Protein AF-A0A835VQP0-F1 (afdb_monomer_lite)

InterPro domains:
  IPR033757 Pre-mRNA-splicing regulator WTAP [PF17098] (70-221)
  IPR033757 Pre-mRNA-splicing regulator WTAP [PTHR15217] (5-234)

Foldseek 3Di:
DPVVVVVVVVVVVVVVVVVVVVVQVVQVVLCVVLVQDDDPDRGDPVVSVVSVVVVVVVVVVVVVVVVVVVVVVVVVVVVVVVVVVVVVVVVVVVVVVVVVVPDDPVVVVVVPPDPVNVVVVVVVVVVVVVVVVVVVVVVVVVVVVPLDCPDPVNVVVVVVVVVVVVVVVVVVVVVVVVVVVVVVVVVVVVVVVVVVVVVVVVVVVVVVVVVVVVVVVVVVVVVVVLVVVQVVCVVVVHDRDDDDDPDDPDDDDDDDDDDDDDDDDDDDDDDDDDDDDDDDDDDDDDDDDDDDDDDDDDDDDDDDDDDDDDDDDDDDDDDDD

Structure (mmCIF, N/CA/C/O backbone):
data_AF-A0A835VQP0-F1
#
_entry.id   AF-A0A835VQP0-F1
#
loop_
_atom_site.group_PDB
_atom_site.id
_atom_site.type_symbol
_atom_site.label_atom_id
_atom_site.label_alt_id
_atom_site.label_comp_id
_atom_site.label_asym_id
_atom_site.label_entity_id
_atom_site.label_seq_id
_atom_site.pdbx_PDB_ins_code
_atom_site.Cartn_x
_atom_site.Cartn_y
_atom_site.Cartn_z
_atom_site.occupancy
_atom_site.B_iso_or_equiv
_atom_site.auth_seq_id
_atom_site.auth_comp_id
_atom_site.auth_asym_id
_atom_site.auth_atom_id
_atom_site.pdbx_PDB_model_num
ATOM 1 N N . MET A 1 1 ? -60.487 65.634 112.407 1.00 54.16 1 MET A N 1
ATOM 2 C CA . MET A 1 1 ? -59.609 65.186 111.303 1.00 54.16 1 MET A CA 1
ATOM 3 C C . MET A 1 1 ? -59.496 63.651 111.256 1.00 54.16 1 MET A C 1
ATOM 5 O O . MET A 1 1 ? -58.396 63.128 111.268 1.00 54.16 1 MET A O 1
ATOM 9 N N . GLY A 1 2 ? -60.619 62.915 111.203 1.00 56.56 2 GLY A N 1
ATOM 10 C CA . GLY A 1 2 ? -60.624 61.435 111.243 1.00 56.56 2 GLY A CA 1
ATOM 11 C C . GLY A 1 2 ? -61.237 60.734 110.018 1.00 56.56 2 GLY A C 1
ATOM 12 O O . GLY A 1 2 ? -61.119 59.523 109.891 1.00 56.56 2 GLY A O 1
ATOM 13 N N . SER A 1 3 ? -61.868 61.474 109.097 1.00 58.09 3 SER A N 1
ATOM 14 C CA . SER A 1 3 ? -62.646 60.913 107.978 1.00 58.09 3 SER A CA 1
ATOM 15 C C . SER A 1 3 ? -61.820 60.592 106.722 1.00 58.09 3 SER A C 1
ATOM 17 O O . SER A 1 3 ? -62.092 59.596 106.058 1.00 58.09 3 SER A O 1
ATOM 19 N N . GLY A 1 4 ? -60.782 61.380 106.412 1.00 62.31 4 GLY A N 1
ATOM 20 C CA . GLY A 1 4 ? -59.910 61.145 105.247 1.00 62.31 4 GLY A CA 1
ATOM 21 C C . GLY A 1 4 ? -59.015 59.909 105.392 1.00 62.31 4 GLY A C 1
ATOM 22 O O . GLY A 1 4 ? -58.895 59.121 104.457 1.00 62.31 4 GLY A O 1
ATOM 23 N N . GLN A 1 5 ? -58.468 59.676 106.593 1.00 62.69 5 GLN A N 1
ATOM 24 C CA . GLN A 1 5 ? -57.747 58.435 106.900 1.00 62.69 5 GLN A CA 1
ATOM 25 C C . GLN A 1 5 ? -58.679 57.216 106.852 1.00 62.69 5 GLN A C 1
ATOM 27 O O . GLN A 1 5 ? -58.281 56.186 106.323 1.00 62.69 5 GLN A O 1
ATOM 32 N N . GLN A 1 6 ? -59.938 57.332 107.298 1.00 61.47 6 GLN A N 1
ATOM 33 C CA . GLN A 1 6 ? -60.916 56.241 107.189 1.00 61.47 6 GLN A CA 1
ATOM 34 C C . GLN A 1 6 ? -61.301 55.910 105.739 1.00 61.47 6 GLN A C 1
ATOM 36 O O . GLN A 1 6 ? -61.358 54.731 105.399 1.00 61.47 6 GLN A O 1
ATOM 41 N N . GLN A 1 7 ? -61.521 56.900 104.865 1.00 68.75 7 GLN A N 1
ATOM 42 C CA . GLN A 1 7 ? -61.834 56.641 103.449 1.00 68.75 7 GLN A CA 1
ATOM 43 C C . GLN A 1 7 ? -60.647 56.055 102.677 1.00 68.75 7 GLN A C 1
ATOM 45 O O . GLN A 1 7 ? -60.827 55.117 101.901 1.00 68.75 7 GLN A O 1
ATOM 50 N N . GLN A 1 8 ? -59.429 56.550 102.911 1.00 74.38 8 GLN A N 1
ATOM 51 C CA . GLN A 1 8 ? -58.234 56.007 102.265 1.00 74.38 8 GLN A CA 1
ATOM 52 C C . GLN A 1 8 ? -57.930 54.583 102.758 1.00 74.38 8 GLN A C 1
ATOM 54 O O . GLN A 1 8 ? -57.605 53.709 101.956 1.00 74.38 8 GLN A O 1
ATOM 59 N N . GLN A 1 9 ? -58.138 54.313 104.051 1.00 71.44 9 GLN A N 1
ATOM 60 C CA . GLN A 1 9 ? -58.036 52.967 104.618 1.00 71.44 9 GLN A CA 1
ATOM 61 C C . GLN A 1 9 ? -59.098 52.019 104.039 1.00 71.44 9 GLN A C 1
ATOM 63 O O . GLN A 1 9 ? -58.778 50.869 103.759 1.00 71.44 9 GLN A O 1
ATOM 68 N N . GLN A 1 10 ? -60.329 52.490 103.797 1.00 72.88 10 GLN A N 1
ATOM 69 C CA . GLN A 1 10 ? -61.398 51.700 103.169 1.00 72.88 10 GLN A CA 1
ATOM 70 C C . GLN A 1 10 ? -61.144 51.390 101.685 1.00 72.88 10 GLN A C 1
ATOM 72 O O . GLN A 1 10 ? -61.487 50.307 101.214 1.00 72.88 10 GLN A O 1
ATOM 77 N N . GLN A 1 11 ? -60.535 52.310 100.935 1.00 78.69 11 GLN A N 1
ATOM 78 C CA . GLN A 1 11 ? -60.163 52.054 99.539 1.00 78.69 11 GLN A CA 1
ATOM 79 C C . GLN A 1 11 ? -59.001 51.060 99.435 1.00 78.69 11 GLN A C 1
ATOM 81 O O . GLN A 1 11 ? -59.067 50.129 98.633 1.00 78.69 11 GLN A O 1
ATOM 86 N N . LEU A 1 12 ? -57.974 51.198 100.283 1.00 80.38 12 LEU A N 1
ATOM 87 C CA . LEU A 1 12 ? -56.871 50.235 100.362 1.00 80.38 12 LEU A CA 1
ATOM 88 C C . LEU A 1 12 ? -57.360 48.843 100.777 1.00 80.38 12 LEU A C 1
ATOM 90 O O . LEU A 1 12 ? -56.926 47.850 100.190 1.00 80.38 12 LEU A O 1
ATOM 94 N N . THR A 1 13 ? -58.290 48.740 101.732 1.00 77.75 13 THR A N 1
ATOM 95 C CA . THR A 1 13 ? -58.868 47.440 102.106 1.00 77.75 13 THR A CA 1
ATOM 96 C C . THR A 1 13 ? -59.726 46.858 100.992 1.00 77.75 13 THR A C 1
ATOM 98 O O . THR A 1 13 ? -59.571 45.676 100.711 1.00 77.75 13 THR A O 1
ATOM 101 N N . GLN A 1 14 ? -60.541 47.647 100.281 1.00 80.06 14 GLN A N 1
ATOM 102 C CA . GLN A 1 14 ? -61.282 47.151 99.111 1.00 80.06 14 GLN A CA 1
ATOM 103 C C . GLN A 1 14 ? -60.359 46.677 97.984 1.00 80.06 14 GLN A C 1
ATOM 105 O O . GLN A 1 14 ? -60.593 45.613 97.417 1.00 80.06 14 GLN A O 1
ATOM 110 N N . GLN A 1 15 ? -59.291 47.412 97.674 1.00 82.00 15 GLN A N 1
ATOM 111 C CA . GLN A 1 15 ? -58.332 47.012 96.641 1.00 82.00 15 GLN A CA 1
ATOM 112 C C . GLN A 1 15 ? -57.562 45.745 97.041 1.00 82.00 15 GLN A C 1
ATOM 114 O O . GLN A 1 15 ? -57.328 44.862 96.210 1.00 82.00 15 GLN A O 1
ATOM 119 N N . THR A 1 16 ? -57.225 45.617 98.327 1.00 82.50 16 THR A N 1
ATOM 120 C CA . THR A 1 16 ? -56.624 44.402 98.894 1.00 82.50 16 THR A CA 1
ATOM 121 C C . THR A 1 16 ? -57.607 43.231 98.828 1.00 82.50 16 THR A C 1
ATOM 123 O O . THR A 1 16 ? -57.218 42.135 98.433 1.00 82.50 16 THR A O 1
ATOM 126 N N . GLN A 1 17 ? -58.890 43.469 99.120 1.00 82.75 17 GLN A N 1
ATOM 127 C CA . GLN A 1 17 ? -59.955 42.468 99.051 1.00 82.75 17 GLN A CA 1
ATOM 128 C C . GLN A 1 17 ? -60.151 41.962 97.618 1.00 82.75 17 GLN A C 1
ATOM 130 O O . GLN A 1 17 ? -60.100 40.759 97.388 1.00 82.75 17 GLN A O 1
ATOM 135 N N . GLN A 1 18 ? -60.274 42.873 96.647 1.00 83.94 18 GLN A N 1
ATOM 136 C CA . GLN A 1 18 ? -60.425 42.542 95.227 1.00 83.94 18 GLN A CA 1
ATOM 137 C C . GLN A 1 18 ? -59.211 41.787 94.681 1.00 83.94 18 GLN A C 1
ATOM 139 O O . GLN A 1 18 ? -59.354 40.843 93.904 1.00 83.94 18 GLN A O 1
ATOM 144 N N . SER A 1 19 ? -58.005 42.183 95.090 1.00 85.94 19 SER A N 1
ATOM 145 C CA . SER A 1 19 ? -56.780 41.471 94.723 1.00 85.94 19 SER A CA 1
ATOM 146 C C . SER A 1 19 ? -56.772 40.067 95.326 1.00 85.94 19 SER A C 1
ATOM 148 O O . SER A 1 19 ? -56.471 39.101 94.630 1.00 85.94 19 SER A O 1
ATOM 150 N N . ALA A 1 20 ? -57.172 39.933 96.591 1.00 83.31 20 ALA A N 1
ATOM 151 C CA . ALA A 1 20 ? -57.281 38.644 97.257 1.00 83.31 20 ALA A CA 1
ATOM 152 C C . ALA A 1 20 ? -58.345 37.741 96.606 1.00 83.31 20 ALA A C 1
ATOM 154 O O . ALA A 1 20 ? -58.096 36.552 96.441 1.00 83.31 20 ALA A O 1
ATOM 155 N N . ASP A 1 21 ? -59.485 38.287 96.171 1.00 84.75 21 ASP A N 1
ATOM 156 C CA . ASP A 1 21 ? -60.516 37.547 95.428 1.00 84.75 21 ASP A CA 1
ATOM 157 C C . ASP A 1 21 ? -60.002 37.038 94.078 1.00 84.75 21 ASP A C 1
ATOM 159 O O . ASP A 1 21 ? -60.247 35.889 93.713 1.00 84.75 21 ASP A O 1
ATOM 163 N N . ARG A 1 22 ? -59.223 37.851 93.356 1.00 90.06 22 ARG A N 1
ATOM 164 C CA . ARG A 1 22 ? -58.582 37.425 92.102 1.00 90.06 22 ARG A CA 1
ATOM 165 C C . ARG A 1 22 ? -57.600 36.277 92.322 1.00 90.06 22 ARG A C 1
ATOM 167 O O . ARG A 1 22 ? -57.641 35.303 91.577 1.00 90.06 22 ARG A O 1
ATOM 174 N N . TRP A 1 23 ? -56.754 36.365 93.350 1.00 87.50 23 TRP A N 1
ATOM 175 C CA . TRP A 1 23 ? -55.816 35.291 93.693 1.00 87.50 23 TRP A CA 1
ATOM 176 C C . TRP A 1 23 ? -56.530 34.021 94.162 1.00 87.50 23 TRP A C 1
ATOM 178 O O . TRP A 1 23 ? -56.126 32.931 93.767 1.00 87.50 23 TRP A O 1
ATOM 188 N N . ARG A 1 24 ? -57.614 34.148 94.940 1.00 82.50 24 ARG A N 1
ATOM 189 C CA . ARG A 1 24 ? -58.463 33.015 95.343 1.00 82.50 24 ARG A CA 1
ATOM 190 C C . ARG A 1 24 ? -59.069 32.302 94.136 1.00 82.50 24 ARG A C 1
ATOM 192 O O . ARG A 1 24 ? -59.004 31.079 94.067 1.00 82.50 24 ARG A O 1
ATOM 199 N N . ASN A 1 25 ? -59.610 33.054 93.178 1.00 85.00 25 ASN A N 1
ATOM 200 C CA . ASN A 1 25 ? -60.188 32.480 91.962 1.00 85.00 25 ASN A CA 1
ATOM 201 C C . ASN A 1 25 ? -59.118 31.800 91.097 1.00 85.00 25 ASN A C 1
ATOM 203 O O . ASN A 1 25 ? -59.281 30.639 90.749 1.00 85.00 25 ASN A O 1
ATOM 207 N N . ALA A 1 26 ? -57.976 32.454 90.858 1.00 86.06 26 ALA A N 1
ATOM 208 C CA . ALA A 1 26 ? -56.873 31.853 90.105 1.00 86.06 26 ALA A CA 1
ATOM 209 C C . ALA A 1 26 ? -56.318 30.583 90.779 1.00 86.06 26 ALA A C 1
ATOM 211 O O . ALA A 1 26 ? -56.004 29.605 90.105 1.00 86.06 26 ALA A O 1
ATOM 212 N N . TYR A 1 27 ? -56.222 30.573 92.113 1.00 85.00 27 TYR A N 1
ATOM 213 C CA . TYR A 1 27 ? -55.822 29.391 92.876 1.00 85.00 27 TYR A CA 1
ATOM 214 C C . TYR A 1 27 ? -56.824 28.242 92.706 1.00 85.00 27 TYR A C 1
ATOM 216 O O . TYR A 1 27 ? -56.422 27.103 92.465 1.00 85.00 27 TYR A O 1
ATOM 224 N N . ARG A 1 28 ? -58.126 28.546 92.773 1.00 81.31 28 ARG A N 1
ATOM 225 C CA . ARG A 1 28 ? -59.199 27.571 92.559 1.00 81.31 28 ARG A CA 1
ATOM 226 C C . ARG A 1 28 ? -59.197 27.021 91.134 1.00 81.31 28 ARG A C 1
ATOM 228 O O . ARG A 1 28 ? -59.360 25.816 90.971 1.00 81.31 28 ARG A O 1
ATOM 235 N N . ASP A 1 29 ? -58.950 27.859 90.132 1.00 84.50 29 ASP A N 1
ATOM 236 C CA . ASP A 1 29 ? -58.861 27.443 88.730 1.00 84.50 29 ASP A CA 1
ATOM 237 C C . ASP A 1 29 ? -57.670 26.505 88.504 1.00 84.50 29 ASP A C 1
ATOM 239 O O . ASP A 1 29 ? -57.827 25.427 87.932 1.00 84.50 29 ASP A O 1
ATOM 243 N N . VAL A 1 30 ? -56.486 26.861 89.020 1.00 84.31 30 VAL A N 1
ATOM 244 C CA . VAL A 1 30 ? -55.289 26.004 88.952 1.00 84.31 30 VAL A CA 1
ATOM 245 C C . VAL A 1 30 ? -55.548 24.669 89.641 1.00 84.31 30 VAL A C 1
ATOM 247 O O . VAL A 1 30 ? -55.254 23.616 89.080 1.00 84.31 30 VAL A O 1
ATOM 250 N N . ALA A 1 31 ? -56.144 24.686 90.831 1.00 81.81 31 ALA A N 1
ATOM 251 C CA . ALA A 1 31 ? -56.463 23.457 91.538 1.00 81.81 31 ALA A CA 1
ATOM 252 C C . ALA A 1 31 ? -57.553 22.624 90.843 1.00 81.81 31 ALA A C 1
ATOM 254 O O . ALA A 1 31 ? -57.513 21.395 90.906 1.00 81.81 31 ALA A O 1
ATOM 255 N N . GLY A 1 32 ? -58.488 23.274 90.145 1.00 82.50 32 GLY A N 1
ATOM 256 C CA . GLY A 1 32 ? -59.482 22.631 89.290 1.00 82.50 32 GLY A CA 1
ATOM 257 C C . GLY A 1 32 ? -58.846 21.916 88.097 1.00 82.50 32 GLY A C 1
ATOM 258 O O . GLY A 1 32 ? -59.141 20.748 87.866 1.00 82.50 32 GLY A O 1
ATOM 259 N N . VAL A 1 33 ? -57.909 22.566 87.398 1.00 84.19 33 VAL A N 1
ATOM 260 C CA . VAL A 1 33 ? -57.145 21.962 86.285 1.00 84.19 33 VAL A CA 1
ATOM 261 C C . VAL A 1 33 ? -56.300 20.774 86.757 1.00 84.19 33 VAL A C 1
ATOM 263 O O . VAL A 1 33 ? -56.154 19.789 86.039 1.00 84.19 33 VAL A O 1
ATOM 266 N N . LEU A 1 34 ? -55.779 20.839 87.983 1.00 81.75 34 LEU A N 1
ATOM 267 C CA . LEU A 1 34 ? -55.011 19.759 88.611 1.00 81.75 34 LEU A CA 1
ATOM 268 C C . LEU A 1 34 ? -55.890 18.631 89.173 1.00 81.75 34 LEU A C 1
ATOM 270 O O . LEU A 1 34 ? -55.355 17.636 89.659 1.00 81.75 34 LEU A O 1
ATOM 274 N N . GLY A 1 35 ? -57.219 18.783 89.138 1.00 82.19 35 GLY A N 1
ATOM 275 C CA . GLY A 1 35 ? -58.167 17.806 89.675 1.00 82.19 35 GLY A CA 1
ATOM 276 C C . GLY A 1 35 ? -58.134 17.674 91.202 1.00 82.19 35 GLY A C 1
ATOM 277 O O . GLY A 1 35 ? -58.569 16.658 91.735 1.00 82.19 35 GLY A O 1
ATOM 278 N N . LEU A 1 36 ? -57.612 18.676 91.917 1.00 79.88 36 LEU A N 1
ATOM 279 C CA . LEU A 1 36 ? -57.432 18.652 93.376 1.00 79.88 36 LEU A CA 1
ATOM 280 C C . LEU A 1 36 ? -58.635 19.217 94.150 1.00 79.88 36 LEU A C 1
ATOM 282 O O . LEU A 1 36 ? -58.657 19.182 95.379 1.00 79.88 36 LEU A O 1
ATOM 286 N N . ALA A 1 37 ? -59.642 19.738 93.449 1.00 69.88 37 ALA A N 1
ATOM 287 C CA . ALA A 1 37 ? -60.853 20.270 94.059 1.00 69.88 37 ALA A CA 1
ATOM 288 C C . ALA A 1 37 ? -61.833 19.137 94.420 1.00 69.88 37 ALA A C 1
ATOM 290 O O . ALA A 1 37 ? -62.462 18.545 93.544 1.00 69.88 37 ALA A O 1
ATOM 291 N N . VAL A 1 38 ? -62.000 18.858 95.719 1.00 61.62 38 VAL A N 1
ATOM 292 C CA . VAL A 1 38 ? -62.962 17.865 96.232 1.00 61.62 38 VAL A CA 1
ATOM 293 C C . VAL A 1 38 ? -64.062 18.571 97.025 1.00 61.62 38 VAL A C 1
ATOM 295 O O . VAL A 1 38 ? -63.808 19.177 98.065 1.00 61.62 38 VAL A O 1
ATOM 298 N N . GLY A 1 39 ? -65.305 18.485 96.539 1.00 59.81 39 GLY A N 1
ATOM 299 C CA . GLY A 1 39 ? -66.505 18.800 97.326 1.00 59.81 39 GLY A CA 1
ATOM 300 C C . GLY A 1 39 ? -66.612 20.234 97.865 1.00 59.81 39 GLY A C 1
ATOM 301 O O . GLY A 1 39 ? -67.092 20.421 98.979 1.00 59.81 39 GLY A O 1
ATOM 302 N N . GLY A 1 40 ? -66.162 21.245 97.114 1.00 62.94 40 GLY A N 1
ATOM 303 C CA . GLY A 1 40 ? -66.344 22.660 97.476 1.00 62.94 40 GLY A CA 1
ATOM 304 C C . GLY A 1 40 ? -65.440 23.188 98.600 1.00 62.94 40 GLY A C 1
ATOM 305 O O . GLY A 1 40 ? -65.639 24.319 99.038 1.00 62.94 40 GLY A O 1
ATOM 306 N N . ARG A 1 41 ? -64.448 22.412 99.063 1.00 66.19 41 ARG A N 1
ATOM 307 C CA . ARG A 1 41 ? -63.376 22.908 99.944 1.00 66.19 41 ARG A CA 1
ATOM 308 C C . ARG A 1 41 ? -62.222 23.476 99.126 1.00 66.19 41 ARG A C 1
ATOM 310 O O . ARG A 1 41 ? -61.837 22.888 98.115 1.00 66.19 41 ARG A O 1
ATOM 317 N N . ASP A 1 42 ? -61.658 24.589 99.595 1.00 67.75 42 ASP A N 1
ATOM 318 C CA . ASP A 1 42 ? -60.424 25.121 99.026 1.00 67.75 42 ASP A CA 1
ATOM 319 C C . ASP A 1 42 ? -59.288 24.102 99.285 1.00 67.75 42 ASP A C 1
ATOM 321 O O . ASP A 1 42 ? -59.132 23.634 100.419 1.00 67.75 42 ASP A O 1
ATOM 325 N N . PRO A 1 43 ? -58.549 23.688 98.242 1.00 71.50 43 PRO A N 1
ATOM 326 C CA . PRO A 1 43 ? -57.522 22.659 98.357 1.00 71.50 43 PRO A CA 1
ATOM 327 C C . PRO A 1 43 ? -56.334 23.137 99.195 1.00 71.50 43 PRO A C 1
ATOM 329 O O . PRO A 1 43 ? -56.129 24.333 99.396 1.00 71.50 43 PRO A O 1
ATOM 332 N N . ASP A 1 44 ? -55.547 22.191 99.705 1.00 80.31 44 ASP A N 1
ATOM 333 C CA . ASP A 1 44 ? -54.372 22.522 100.506 1.00 80.31 44 ASP A CA 1
ATOM 334 C C . ASP A 1 44 ? -53.277 23.147 99.624 1.00 80.31 44 ASP A C 1
ATOM 336 O O . ASP A 1 44 ? -52.841 22.570 98.620 1.00 80.31 44 ASP A O 1
ATOM 340 N N . THR A 1 45 ? -52.808 24.335 100.011 1.00 82.75 45 THR A N 1
ATOM 341 C CA . THR A 1 45 ? -51.775 25.110 99.302 1.00 82.75 45 THR A CA 1
ATOM 342 C C . THR A 1 45 ? -50.521 24.296 99.005 1.00 82.75 45 THR A C 1
ATOM 344 O O . THR A 1 45 ? -49.981 24.405 97.902 1.00 82.75 45 THR A O 1
ATOM 347 N N . HIS A 1 46 ? -50.102 23.425 99.927 1.00 84.62 46 HIS A N 1
ATOM 348 C CA . HIS A 1 46 ? -48.932 22.575 99.731 1.00 84.62 46 HIS A CA 1
ATOM 349 C C . HIS A 1 46 ? -49.144 21.562 98.594 1.00 84.62 46 HIS A C 1
ATOM 351 O O . HIS A 1 46 ? -48.291 21.432 97.717 1.00 84.62 46 HIS A O 1
ATOM 357 N N . THR A 1 47 ? -50.309 20.907 98.548 1.00 84.12 47 THR A N 1
ATOM 358 C CA . THR A 1 47 ? -50.645 19.902 97.519 1.00 84.12 47 THR A CA 1
ATOM 359 C C . THR A 1 47 ? -50.740 20.501 96.112 1.00 84.12 47 THR A C 1
ATOM 361 O O . THR A 1 47 ? -50.270 19.913 95.133 1.00 84.12 47 THR A O 1
ATOM 364 N N . VAL A 1 48 ? -51.279 21.719 96.000 1.00 86.00 48 VAL A N 1
ATOM 365 C CA . VAL A 1 48 ? -51.332 22.457 94.729 1.00 86.00 48 VAL A CA 1
ATOM 366 C C . VAL A 1 48 ? -49.928 22.877 94.286 1.00 86.00 48 VAL A C 1
ATOM 368 O O . VAL A 1 48 ? -49.577 22.734 93.119 1.00 86.00 48 VAL A O 1
ATOM 371 N N . LEU A 1 49 ? -49.072 23.335 95.202 1.00 88.75 49 LEU A N 1
ATOM 372 C CA . LEU A 1 49 ? -47.688 23.677 94.859 1.00 88.75 49 LEU A CA 1
ATOM 373 C C . LEU A 1 49 ? -46.864 22.449 94.446 1.00 88.75 49 LEU A C 1
ATOM 375 O O . LEU A 1 49 ? -46.074 22.538 93.506 1.00 88.75 49 LEU A O 1
ATOM 379 N N . GLU A 1 50 ? -47.042 21.310 95.112 1.00 89.25 50 GLU A N 1
ATOM 380 C CA . GLU A 1 50 ? -46.350 20.061 94.783 1.00 89.25 50 GLU A CA 1
ATOM 381 C C . GLU A 1 50 ? -46.758 19.525 93.405 1.00 89.25 50 GLU A C 1
ATOM 383 O O . GLU A 1 50 ? -45.901 19.183 92.590 1.00 89.25 50 GLU A O 1
ATOM 388 N N . SER A 1 51 ? -48.053 19.526 93.095 1.00 88.38 51 SER A N 1
ATOM 389 C CA . SER A 1 51 ? -48.563 19.107 91.784 1.00 88.38 51 SER A CA 1
ATOM 390 C C . SER A 1 51 ? -48.133 20.050 90.656 1.00 88.38 51 SER A C 1
ATOM 392 O O . SER A 1 51 ? -47.712 19.573 89.602 1.00 88.38 51 SER A O 1
ATOM 394 N N . VAL A 1 52 ? -48.111 21.371 90.880 1.00 89.94 52 VAL A N 1
ATOM 395 C CA . VAL A 1 52 ? -47.532 22.336 89.924 1.00 89.94 52 VAL A CA 1
ATOM 396 C C . VAL A 1 52 ? -46.037 22.082 89.718 1.00 89.94 52 VAL A C 1
ATOM 398 O O . VAL A 1 52 ? -45.559 22.128 88.584 1.00 89.94 52 VAL A O 1
ATOM 401 N N . ARG A 1 53 ? -45.278 21.790 90.784 1.00 92.12 53 ARG A N 1
ATOM 402 C CA . ARG A 1 53 ? -43.856 21.417 90.671 1.00 92.12 53 ARG A CA 1
ATOM 403 C C . ARG A 1 53 ? -43.680 20.126 89.871 1.00 92.12 53 ARG A C 1
ATOM 405 O O . ARG A 1 53 ? -42.826 20.086 88.990 1.00 92.12 53 ARG A O 1
ATOM 412 N N . ARG A 1 54 ? -44.511 19.111 90.120 1.00 92.50 54 ARG A N 1
ATOM 413 C CA . ARG A 1 54 ? -44.498 17.836 89.389 1.00 92.50 54 ARG A CA 1
ATOM 414 C C . ARG A 1 54 ? -44.838 18.020 87.911 1.00 92.50 54 ARG A C 1
ATOM 416 O O . ARG A 1 54 ? -44.153 17.451 87.069 1.00 92.50 54 ARG A O 1
ATOM 423 N N . LEU A 1 55 ? -45.843 18.834 87.584 1.00 93.38 55 LEU A N 1
ATOM 424 C CA . LEU A 1 55 ? -46.177 19.153 86.195 1.00 93.38 55 LEU A CA 1
ATOM 425 C C . LEU A 1 55 ? -45.050 19.902 85.494 1.00 93.38 55 LEU A C 1
ATOM 427 O O . LEU A 1 55 ? -44.714 19.547 84.373 1.00 93.38 55 LEU A O 1
ATOM 431 N N . LYS A 1 56 ? -44.432 20.893 86.148 1.00 94.25 56 LYS A N 1
ATOM 432 C CA . LYS A 1 56 ? -43.272 21.594 85.579 1.00 94.25 56 LYS A CA 1
ATOM 433 C C . LYS A 1 56 ? -42.117 20.635 85.307 1.00 94.25 56 LYS A C 1
ATOM 435 O O . LYS A 1 56 ? -41.548 20.692 84.227 1.00 94.25 56 LYS A O 1
ATOM 440 N N . ALA A 1 57 ? -41.818 19.732 86.244 1.00 95.06 57 ALA A N 1
ATOM 441 C CA . ALA A 1 57 ? -40.806 18.697 86.043 1.00 95.06 57 ALA A CA 1
ATOM 442 C C . ALA A 1 57 ? -41.169 17.746 84.882 1.00 95.06 57 ALA A C 1
ATOM 444 O O . ALA A 1 57 ? -40.308 17.380 84.083 1.00 95.06 57 ALA A O 1
ATOM 445 N N . SER A 1 58 ? -42.450 17.385 84.752 1.00 95.06 58 SER A N 1
ATOM 446 C CA . SER A 1 58 ? -42.953 16.556 83.650 1.00 95.06 58 SER A CA 1
ATOM 447 C C . SER A 1 58 ? -42.883 17.267 82.296 1.00 95.06 58 SER A C 1
ATOM 449 O O . SER A 1 58 ? -42.523 16.634 81.311 1.00 95.06 58 SER A O 1
ATOM 451 N N . ASP A 1 59 ? -43.206 18.560 82.230 1.00 95.75 59 ASP A N 1
ATOM 452 C CA . ASP A 1 59 ? -43.105 19.370 81.010 1.00 95.75 59 ASP A CA 1
ATOM 453 C C . ASP A 1 59 ? -41.642 19.537 80.590 1.00 95.75 59 ASP A C 1
ATOM 455 O O . ASP A 1 59 ? -41.307 19.315 79.429 1.00 95.75 59 ASP A O 1
ATOM 459 N N . THR A 1 60 ? -40.736 19.816 81.536 1.00 95.75 60 THR A N 1
ATOM 460 C CA . THR A 1 60 ? -39.298 19.866 81.231 1.00 95.75 60 THR A CA 1
ATOM 461 C C . THR A 1 60 ? -38.781 18.521 80.722 1.00 95.75 60 THR A C 1
ATOM 463 O O . THR A 1 60 ? -38.060 18.498 79.727 1.00 95.75 60 THR A O 1
ATOM 466 N N . SER A 1 61 ? -39.215 17.404 81.321 1.00 96.56 61 SER A N 1
ATOM 467 C CA . SER A 1 61 ? -38.868 16.053 80.852 1.00 96.56 61 SER A CA 1
ATOM 468 C C . SER A 1 61 ? -39.388 15.799 79.433 1.00 96.56 61 SER A C 1
ATOM 470 O O . SER A 1 61 ? -38.631 15.384 78.559 1.00 96.56 61 SER A O 1
ATOM 472 N N . ALA A 1 62 ? -40.657 16.118 79.160 1.00 96.06 62 ALA A N 1
ATOM 473 C CA . ALA A 1 62 ? -41.260 15.942 77.838 1.00 96.06 62 ALA A CA 1
ATOM 474 C C . ALA A 1 62 ? -40.598 16.833 76.769 1.00 96.06 62 ALA A C 1
ATOM 476 O O . ALA A 1 62 ? -40.397 16.411 75.627 1.00 96.06 62 ALA A O 1
ATOM 477 N N . GLN A 1 63 ? -40.210 18.062 77.122 1.00 97.06 63 GLN A N 1
ATOM 478 C CA . GLN A 1 63 ? -39.473 18.954 76.225 1.00 97.06 63 GLN A CA 1
ATOM 479 C C . GLN A 1 63 ? -38.069 18.427 75.911 1.00 97.06 63 GLN A C 1
ATOM 481 O O . GLN A 1 63 ? -37.610 18.539 74.770 1.00 97.06 63 GLN A O 1
ATOM 486 N N . GLU A 1 64 ? -37.380 17.849 76.894 1.00 96.81 64 GLU A N 1
ATOM 487 C CA . GLU A 1 64 ? -36.089 17.192 76.688 1.00 96.81 64 GLU A CA 1
ATOM 488 C C . GLU A 1 64 ? -36.221 15.954 75.797 1.00 96.81 64 GLU A C 1
ATOM 490 O O . GLU A 1 64 ? -35.451 15.799 74.845 1.00 96.81 64 GLU A O 1
ATOM 495 N N . GLU A 1 65 ? -37.240 15.124 76.019 1.00 97.12 65 GLU A N 1
ATOM 496 C CA . GLU A 1 65 ? -37.563 13.983 75.160 1.00 97.12 65 GLU A CA 1
ATOM 497 C C . GLU A 1 65 ? -37.844 14.417 73.719 1.00 97.12 65 GLU A C 1
ATOM 499 O O . GLU A 1 65 ? -37.261 13.862 72.786 1.00 97.12 65 GLU A O 1
ATOM 504 N N . LEU A 1 66 ? -38.644 15.467 73.514 1.00 97.50 66 LEU A N 1
ATOM 505 C CA . LEU A 1 66 ? -38.929 16.000 72.181 1.00 97.50 66 LEU A CA 1
ATOM 506 C C . LEU A 1 66 ? -37.662 16.514 71.486 1.00 97.50 66 LEU A C 1
ATOM 508 O O . LEU A 1 66 ? -37.473 16.294 70.287 1.00 97.50 66 LEU A O 1
ATOM 512 N N . ARG A 1 67 ? -36.767 17.186 72.220 1.00 97.12 67 ARG A N 1
ATOM 513 C CA . ARG A 1 67 ? -35.466 17.618 71.684 1.00 97.12 67 ARG A CA 1
ATOM 514 C C . ARG A 1 67 ? -34.601 16.419 71.301 1.00 97.12 67 ARG A C 1
ATOM 516 O O . ARG A 1 67 ? -33.977 16.445 70.240 1.00 97.12 67 ARG A O 1
ATOM 523 N N . ASN A 1 68 ? -34.590 15.370 72.118 1.00 97.62 68 ASN A N 1
ATOM 524 C CA . ASN A 1 68 ? -33.855 14.139 71.833 1.00 97.62 68 ASN A CA 1
ATOM 525 C C . ASN A 1 68 ? -34.417 13.412 70.607 1.00 97.62 68 ASN A C 1
ATOM 527 O O . ASN A 1 68 ? -33.645 12.989 69.747 1.00 97.62 68 ASN A O 1
ATOM 531 N N . LEU A 1 69 ? -35.742 13.323 70.474 1.00 97.44 69 LEU A N 1
ATOM 532 C CA . LEU A 1 69 ? -36.396 12.733 69.307 1.00 97.44 69 LEU A CA 1
ATOM 533 C C . LEU A 1 69 ? -36.118 13.532 68.034 1.00 97.44 69 LEU A C 1
ATOM 535 O O . LEU A 1 69 ? -35.750 12.936 67.031 1.00 97.44 69 LEU A O 1
ATOM 539 N N . ARG A 1 70 ? -36.180 14.868 68.077 1.00 97.81 70 ARG A N 1
ATOM 540 C CA . ARG A 1 70 ? -35.831 15.715 66.921 1.00 97.81 70 ARG A CA 1
ATOM 541 C C . ARG A 1 70 ? -34.378 15.549 66.481 1.00 97.81 70 ARG A C 1
ATOM 543 O O . ARG A 1 70 ? -34.104 15.516 65.288 1.00 97.81 70 ARG A O 1
ATOM 550 N N . ARG A 1 71 ? -33.443 15.419 67.430 1.00 97.94 71 ARG A N 1
ATOM 551 C CA . ARG A 1 71 ? -32.031 15.131 67.118 1.00 97.94 71 ARG A CA 1
ATOM 552 C C . ARG A 1 71 ? -31.868 13.762 66.461 1.00 97.94 71 ARG A C 1
ATOM 554 O O . ARG A 1 71 ? -31.110 13.642 65.505 1.00 97.94 71 ARG A O 1
ATOM 561 N N . ARG A 1 72 ? -32.578 12.746 66.962 1.00 98.12 72 ARG A N 1
ATOM 562 C CA . ARG A 1 72 ? -32.575 11.398 66.374 1.00 98.12 72 ARG A CA 1
ATOM 563 C C . ARG A 1 72 ? -33.176 11.397 64.971 1.00 98.12 72 ARG A C 1
ATOM 565 O O . ARG A 1 72 ? -32.576 10.816 64.080 1.00 98.12 72 ARG A O 1
ATOM 572 N N . ASP A 1 73 ? -34.298 12.078 64.770 1.00 97.81 73 ASP A N 1
ATOM 573 C CA . ASP A 1 73 ? -34.954 12.179 63.465 1.00 97.81 73 ASP A CA 1
ATOM 574 C C . ASP A 1 73 ? -34.054 12.881 62.437 1.00 97.81 73 ASP A C 1
ATOM 576 O O . ASP A 1 73 ? -33.823 12.350 61.356 1.00 97.81 73 ASP A O 1
ATOM 580 N N . ALA A 1 74 ? -33.419 13.999 62.807 1.00 97.88 74 ALA A N 1
ATOM 581 C CA . ALA A 1 74 ? -32.450 14.674 61.941 1.00 97.88 74 ALA A CA 1
ATOM 582 C C . ALA A 1 74 ? -31.248 13.776 61.579 1.00 97.88 74 ALA A C 1
ATOM 584 O O . ALA A 1 74 ? -30.801 13.768 60.432 1.00 97.88 74 ALA A O 1
ATOM 585 N N . ALA A 1 75 ? -30.742 12.987 62.534 1.00 97.94 75 ALA A N 1
ATOM 586 C CA . ALA A 1 75 ? -29.663 12.035 62.273 1.00 97.94 75 ALA A CA 1
ATOM 587 C C . ALA A 1 75 ? -30.102 10.914 61.316 1.00 97.94 75 ALA A C 1
ATOM 589 O O . ALA A 1 75 ? -29.360 10.570 60.398 1.00 97.94 75 ALA A O 1
ATOM 590 N N . LEU A 1 76 ? -31.314 10.378 61.492 1.00 98.06 76 LEU A N 1
ATOM 591 C CA . LEU A 1 76 ? -31.876 9.358 60.605 1.00 98.06 76 LEU A CA 1
ATOM 592 C C . LEU A 1 76 ? -32.132 9.904 59.196 1.00 98.06 76 LEU A C 1
ATOM 594 O O . LEU A 1 76 ? -31.851 9.211 58.223 1.00 98.06 76 LEU A O 1
ATOM 598 N N . GLN A 1 77 ? -32.605 11.145 59.065 1.00 98.31 77 GLN A N 1
ATOM 599 C CA . GLN A 1 77 ? -32.789 11.799 57.765 1.00 98.31 77 GLN A CA 1
ATOM 600 C C . GLN A 1 77 ? -31.462 11.972 57.020 1.00 98.31 77 GLN A C 1
ATOM 602 O O . GLN A 1 77 ? -31.402 11.708 55.821 1.00 98.31 77 GLN A O 1
ATOM 607 N N . MET A 1 78 ? -30.394 12.354 57.726 1.00 98.31 78 MET A N 1
ATOM 608 C CA . MET A 1 78 ? -29.056 12.455 57.139 1.00 98.31 78 MET A CA 1
ATOM 609 C C . MET A 1 78 ? -28.537 11.083 56.694 1.00 98.31 78 MET A C 1
ATOM 611 O O . MET A 1 78 ? -28.128 10.932 55.549 1.00 98.31 78 MET A O 1
ATOM 615 N N . GLN A 1 79 ? -28.657 10.055 57.541 1.00 98.31 79 GLN A N 1
ATOM 616 C CA . GLN A 1 79 ? -28.273 8.687 57.174 1.00 98.31 79 GLN A CA 1
ATOM 617 C C . GLN A 1 79 ? -29.069 8.156 55.978 1.00 98.31 79 GLN A C 1
ATOM 619 O O . GLN A 1 79 ? -28.521 7.463 55.126 1.00 98.31 79 GLN A O 1
ATOM 624 N N . LEU A 1 80 ? -30.362 8.471 55.898 1.00 98.44 80 LEU A N 1
ATOM 625 C CA . LEU A 1 80 ? -31.201 8.088 54.769 1.00 98.44 80 LEU A CA 1
ATOM 626 C C . LEU A 1 80 ? -30.779 8.816 53.485 1.00 98.44 80 LEU A C 1
ATOM 628 O O . LEU A 1 80 ? -30.778 8.207 52.417 1.00 98.44 80 LEU A O 1
ATOM 632 N N . ALA A 1 81 ? -30.380 10.087 53.577 1.00 98.06 81 ALA A N 1
ATOM 633 C CA . ALA A 1 81 ? -29.814 10.825 52.452 1.00 98.06 81 ALA A CA 1
ATOM 634 C C . ALA A 1 81 ? -28.485 10.210 51.977 1.00 98.06 81 ALA A C 1
ATOM 636 O O . ALA A 1 81 ? -28.332 9.984 50.776 1.00 98.06 81 ALA A O 1
ATOM 637 N N . ASP A 1 82 ? -27.587 9.853 52.901 1.00 98.25 82 ASP A N 1
ATOM 638 C CA . ASP A 1 82 ? -26.313 9.193 52.586 1.00 98.25 82 ASP A CA 1
ATOM 639 C C . ASP A 1 82 ? -26.543 7.837 51.902 1.00 98.25 82 ASP A C 1
ATOM 641 O O . ASP A 1 82 ? -26.000 7.575 50.831 1.00 98.25 82 ASP A O 1
ATOM 645 N N . ARG A 1 83 ? -27.435 6.998 52.450 1.00 98.31 83 ARG A N 1
ATOM 646 C CA . ARG A 1 83 ? -27.807 5.705 51.844 1.00 98.31 83 ARG A CA 1
ATOM 647 C C . ARG A 1 83 ? -28.411 5.863 50.447 1.00 98.31 83 ARG A C 1
ATOM 649 O O . ARG A 1 83 ? -28.153 5.040 49.571 1.00 98.31 83 ARG A O 1
ATOM 656 N N . ASN A 1 84 ? -29.220 6.899 50.222 1.00 97.94 84 ASN A N 1
ATOM 657 C CA . ASN A 1 84 ? -29.783 7.179 48.901 1.00 97.94 84 ASN A CA 1
ATOM 658 C C . ASN A 1 84 ? -28.704 7.604 47.898 1.00 97.94 84 ASN A C 1
ATOM 660 O O . ASN A 1 84 ? -28.780 7.210 46.734 1.00 97.94 84 ASN A O 1
ATOM 664 N N . LEU A 1 85 ? -27.707 8.376 48.337 1.00 98.06 85 LEU A N 1
ATOM 665 C CA . LEU A 1 85 ? -26.573 8.753 47.498 1.00 98.06 85 LEU A CA 1
ATOM 666 C C . LEU A 1 85 ? -25.732 7.525 47.129 1.00 98.06 85 LEU A C 1
ATOM 668 O O . LEU A 1 85 ? -25.516 7.284 45.944 1.00 98.06 85 LEU A O 1
ATOM 672 N N . GLU A 1 86 ? -25.372 6.696 48.113 1.00 98.00 86 GLU A N 1
ATOM 673 C CA . GLU A 1 86 ? -24.664 5.426 47.894 1.00 98.00 86 GLU A CA 1
ATOM 674 C C . GLU A 1 86 ? -25.429 4.529 46.895 1.00 98.00 86 GLU A C 1
ATOM 676 O O . GLU A 1 86 ? -24.852 3.972 45.962 1.00 98.00 86 GLU A O 1
ATOM 681 N N . ALA A 1 87 ? -26.758 4.426 47.018 1.00 97.75 87 ALA A N 1
ATOM 682 C CA . ALA A 1 87 ? -27.578 3.642 46.092 1.00 97.75 87 ALA A CA 1
ATOM 683 C C . ALA A 1 87 ? -27.579 4.202 44.656 1.00 97.75 87 ALA A C 1
ATOM 685 O O . ALA A 1 87 ? -27.656 3.434 43.691 1.00 97.75 87 ALA A O 1
ATOM 686 N N . LEU A 1 88 ? -27.510 5.527 44.490 1.00 97.88 88 LEU A N 1
ATOM 687 C CA . LEU A 1 88 ? -27.383 6.163 43.176 1.00 97.88 88 LEU A CA 1
ATOM 688 C C . LEU A 1 88 ? -26.006 5.908 42.557 1.00 97.88 88 LEU A C 1
ATOM 690 O O . LEU A 1 88 ? -25.925 5.630 41.359 1.00 97.88 88 LEU A O 1
ATOM 694 N N . GLU A 1 89 ? -24.945 5.958 43.359 1.00 97.81 89 GLU A N 1
ATOM 695 C CA . GLU A 1 89 ? -23.581 5.645 42.926 1.00 97.81 89 GLU A CA 1
ATOM 696 C C . GLU A 1 89 ? -23.473 4.191 42.461 1.00 97.81 89 GLU A C 1
ATOM 698 O O . GLU A 1 89 ? -23.072 3.945 41.323 1.00 97.81 89 GLU A O 1
ATOM 703 N N . LEU A 1 90 ? -23.971 3.240 43.256 1.00 97.69 90 LEU A N 1
ATOM 704 C CA . LEU A 1 90 ? -23.997 1.822 42.885 1.00 97.69 90 LEU A CA 1
ATOM 705 C C . LEU A 1 90 ? -24.796 1.567 41.600 1.00 97.69 90 LEU A C 1
ATOM 707 O O . LEU A 1 90 ? -24.387 0.769 40.758 1.00 97.69 90 LEU A O 1
ATOM 711 N N . ARG A 1 91 ? -25.925 2.259 41.397 1.00 97.38 91 ARG A N 1
ATOM 712 C CA . ARG A 1 91 ? -26.690 2.164 40.139 1.00 97.38 91 ARG A CA 1
ATOM 713 C C . ARG A 1 91 ? -25.904 2.694 38.945 1.00 97.38 91 ARG A C 1
ATOM 715 O O . ARG A 1 91 ? -25.994 2.121 37.860 1.00 97.38 91 ARG A O 1
ATOM 722 N N . ARG A 1 92 ? -25.148 3.777 39.127 1.00 97.12 92 ARG A N 1
ATOM 723 C CA . ARG A 1 92 ? -24.296 4.346 38.079 1.00 97.12 92 ARG A CA 1
ATOM 724 C C . ARG A 1 92 ? -23.152 3.400 37.726 1.00 97.12 92 ARG A C 1
ATOM 726 O O . ARG A 1 92 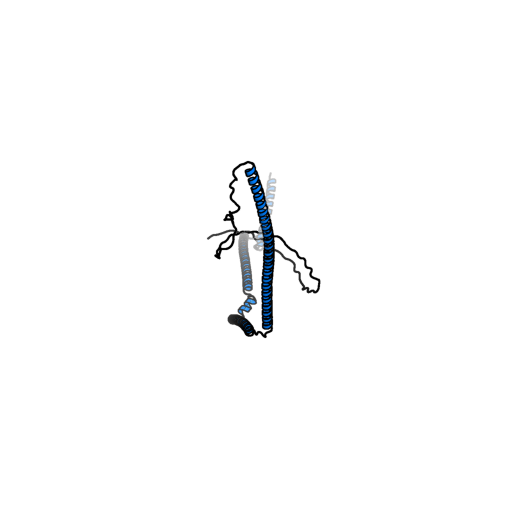? -22.901 3.185 36.543 1.00 97.12 92 ARG A O 1
ATOM 733 N N . GLU A 1 93 ? -22.490 2.827 38.725 1.00 96.62 93 GLU A N 1
ATOM 734 C CA . GLU A 1 93 ? -21.437 1.829 38.525 1.00 96.62 93 GLU A CA 1
ATOM 735 C C . GLU A 1 93 ? -21.974 0.583 37.823 1.00 96.62 93 GLU A C 1
ATOM 737 O O . GLU A 1 93 ? -21.376 0.123 36.853 1.00 96.62 93 GLU A O 1
ATOM 742 N N . LEU A 1 94 ? -23.146 0.091 38.236 1.00 95.69 94 LEU A N 1
ATOM 743 C CA . LEU A 1 94 ? -23.811 -1.037 37.589 1.00 95.69 94 LEU A CA 1
ATOM 744 C C . LEU A 1 94 ? -24.127 -0.745 36.119 1.00 95.69 94 LEU A C 1
ATOM 746 O O . LEU A 1 94 ? -23.885 -1.595 35.269 1.00 95.69 94 LEU A O 1
ATOM 750 N N . ALA A 1 95 ? -24.634 0.449 35.799 1.00 93.12 95 ALA A N 1
ATOM 751 C CA . ALA A 1 95 ? -24.905 0.842 34.417 1.00 93.12 95 ALA A CA 1
ATOM 752 C C . ALA A 1 95 ? -23.618 0.925 33.580 1.00 93.12 95 ALA A C 1
ATOM 754 O O . ALA A 1 95 ? -23.593 0.474 32.434 1.00 93.12 95 ALA A O 1
ATOM 755 N N . ALA A 1 96 ? -22.532 1.447 34.158 1.00 90.94 96 ALA A N 1
ATOM 756 C CA . ALA A 1 96 ? -21.233 1.489 33.496 1.00 90.94 96 ALA A CA 1
ATOM 757 C C . ALA A 1 96 ? -20.703 0.069 33.238 1.00 90.94 96 ALA A C 1
ATOM 759 O O . ALA A 1 96 ? -20.344 -0.253 32.105 1.00 90.94 96 ALA A O 1
ATOM 760 N N . ALA A 1 97 ? -20.736 -0.799 34.251 1.00 89.31 97 ALA A N 1
ATOM 761 C CA . ALA A 1 97 ? -20.332 -2.196 34.137 1.00 89.31 97 ALA A CA 1
ATOM 762 C C . ALA A 1 97 ? -21.189 -2.965 33.121 1.00 89.31 97 ALA A C 1
ATOM 764 O O . ALA A 1 97 ? -20.637 -3.704 32.315 1.00 89.31 97 ALA A O 1
ATOM 765 N N . ALA A 1 98 ? -22.508 -2.752 33.100 1.00 88.69 98 ALA A N 1
ATOM 766 C CA . ALA A 1 98 ? -23.409 -3.365 32.126 1.00 88.69 98 ALA A CA 1
ATOM 767 C C . ALA A 1 98 ? -23.067 -2.936 30.692 1.00 88.69 98 ALA A C 1
ATOM 769 O O . ALA A 1 98 ? -22.937 -3.790 29.823 1.00 88.69 98 ALA A O 1
ATOM 770 N N . SER A 1 99 ? -22.820 -1.642 30.456 1.00 83.69 99 SER A N 1
ATOM 771 C CA . SER A 1 99 ? -22.416 -1.158 29.126 1.00 83.69 99 SER A CA 1
ATOM 772 C C . SER A 1 99 ? -21.036 -1.665 28.691 1.00 83.69 99 SER A C 1
ATOM 774 O O . SER A 1 99 ? -20.817 -1.919 27.512 1.00 83.69 99 SER A O 1
ATOM 776 N N . ALA A 1 100 ? -20.108 -1.862 29.633 1.00 80.00 100 ALA A N 1
ATOM 777 C CA . ALA A 1 100 ? -18.816 -2.494 29.365 1.00 80.00 100 ALA A CA 1
ATOM 778 C C . ALA A 1 100 ? -18.932 -4.014 29.139 1.00 80.00 100 ALA A C 1
ATOM 780 O O . ALA A 1 100 ? -18.110 -4.595 28.433 1.00 80.00 100 ALA A O 1
ATOM 781 N N . ALA A 1 101 ? -19.937 -4.654 29.742 1.00 76.50 101 ALA A N 1
ATOM 782 C CA . ALA A 1 101 ? -20.212 -6.082 29.635 1.00 76.50 101 ALA A CA 1
ATOM 783 C C . ALA A 1 101 ? -21.114 -6.449 28.449 1.00 76.50 101 ALA A C 1
ATOM 785 O O . ALA A 1 101 ? -21.366 -7.635 28.256 1.00 76.50 101 ALA A O 1
ATOM 786 N N . GLU A 1 102 ? -21.591 -5.482 27.662 1.00 78.50 102 GLU A N 1
ATOM 787 C CA . GLU A 1 102 ? -22.219 -5.718 26.362 1.00 78.50 102 GLU A CA 1
ATOM 788 C C . GLU A 1 102 ? -21.123 -5.793 25.282 1.00 78.50 102 GLU A C 1
ATOM 790 O O . GLU A 1 102 ? -20.742 -4.769 24.705 1.00 78.50 102 GLU A O 1
ATOM 795 N N . PRO A 1 103 ? -20.559 -6.982 24.985 1.00 74.00 103 PRO A N 1
ATOM 796 C CA . PRO A 1 103 ? -19.634 -7.124 23.875 1.00 74.00 103 PRO A CA 1
ATOM 797 C C . PRO A 1 103 ? -20.344 -6.765 22.572 1.00 74.00 103 PRO A C 1
ATOM 799 O O . PRO A 1 103 ? -21.467 -7.196 22.299 1.00 74.00 103 PRO A O 1
ATOM 802 N N . SER A 1 104 ? -19.654 -6.012 21.720 1.00 76.25 104 SER A N 1
ATOM 803 C CA . SER A 1 104 ? -20.146 -5.730 20.374 1.00 76.25 104 SER A CA 1
ATOM 804 C C . SER A 1 104 ? -20.419 -7.038 19.622 1.00 76.25 104 SER A C 1
ATOM 806 O O . SER A 1 104 ? -19.720 -8.040 19.794 1.00 76.25 104 SER A O 1
ATOM 808 N N . VAL A 1 105 ? -21.390 -7.025 18.707 1.00 73.19 105 VAL A N 1
ATOM 809 C CA . VAL A 1 105 ? -21.716 -8.182 17.850 1.00 73.19 105 VAL A CA 1
ATOM 810 C C . VAL A 1 105 ? -20.474 -8.729 17.123 1.00 73.19 105 VAL A C 1
ATOM 812 O O . VAL A 1 105 ? -20.395 -9.922 16.843 1.00 73.19 105 VAL A O 1
ATOM 815 N N . VAL A 1 106 ? -19.483 -7.879 16.837 1.00 71.06 106 VAL A N 1
ATOM 816 C CA . VAL A 1 106 ? -18.198 -8.272 16.237 1.00 71.06 106 VAL A CA 1
ATOM 817 C C . VAL A 1 106 ? -17.332 -9.068 17.217 1.00 71.06 106 VAL A C 1
ATOM 819 O O . VAL A 1 106 ? -16.815 -10.114 16.837 1.00 71.06 106 VAL A O 1
ATOM 822 N N . GLN A 1 107 ? -17.218 -8.632 18.473 1.00 72.00 107 GLN A N 1
ATOM 823 C CA . GLN A 1 107 ? -16.493 -9.362 19.522 1.00 72.00 107 GLN A CA 1
ATOM 824 C C . GLN A 1 107 ? -17.169 -10.697 19.845 1.00 72.00 107 GLN A C 1
ATOM 826 O O . GLN A 1 107 ? -16.485 -11.705 19.989 1.00 72.00 107 GLN A O 1
ATOM 831 N N . LEU A 1 108 ? -18.506 -10.730 19.880 1.00 70.25 108 LEU A N 1
ATOM 832 C CA . LEU A 1 108 ? -19.254 -11.973 20.075 1.00 70.25 108 LEU A CA 1
ATOM 833 C C . LEU A 1 108 ? -18.985 -12.958 18.929 1.00 70.25 108 LEU A C 1
ATOM 835 O O . LEU A 1 108 ? -18.680 -14.121 19.168 1.00 70.25 108 LEU A O 1
ATOM 839 N N . LYS A 1 109 ? -19.015 -12.480 17.677 1.00 71.62 109 LYS A N 1
ATOM 840 C CA . LYS A 1 109 ? -18.664 -13.287 16.498 1.00 71.62 109 LYS A CA 1
ATOM 841 C C . LYS A 1 109 ? -17.218 -13.781 16.542 1.00 71.62 109 LYS A C 1
ATOM 843 O O . LYS A 1 109 ? -16.975 -14.917 16.167 1.00 71.62 109 LYS A O 1
ATOM 848 N N . GLN A 1 110 ? -16.272 -12.969 17.006 1.00 69.12 110 GLN A N 1
ATOM 849 C CA . GLN A 1 110 ? -14.869 -13.372 17.153 1.00 69.12 110 GLN A CA 1
ATOM 850 C C . GLN A 1 110 ? -14.655 -14.402 18.268 1.00 69.12 110 GLN A C 1
ATOM 852 O O . GLN A 1 110 ? -13.814 -15.275 18.107 1.00 69.12 110 GLN A O 1
ATOM 857 N N . LEU A 1 111 ? -15.419 -14.333 19.362 1.00 67.00 111 LEU A N 1
ATOM 858 C CA . LEU A 1 111 ? -15.380 -15.325 20.441 1.00 67.00 111 LEU A CA 1
ATOM 859 C C . LEU A 1 111 ? -16.064 -16.647 20.039 1.00 67.00 111 LEU A C 1
ATOM 861 O O . LEU A 1 111 ? -15.655 -17.714 20.483 1.00 67.00 111 LEU A O 1
ATOM 865 N N . MET A 1 112 ? -17.113 -16.574 19.210 1.00 64.44 112 MET A N 1
ATOM 866 C CA . MET A 1 112 ? -17.854 -17.742 18.710 1.00 64.44 112 MET A CA 1
ATOM 867 C C . MET A 1 112 ? -17.195 -18.431 17.508 1.00 64.44 112 MET A C 1
ATOM 869 O O . MET A 1 112 ? -17.549 -19.565 17.188 1.00 64.44 112 MET A O 1
ATOM 873 N N . LEU A 1 113 ? -16.265 -17.764 16.824 1.00 70.31 113 LEU A N 1
ATOM 874 C CA . LEU A 1 113 ? -15.415 -18.400 15.827 1.00 70.31 113 LEU A CA 1
ATOM 875 C C . LEU A 1 113 ? -14.243 -19.050 16.559 1.00 70.31 113 LEU A C 1
ATOM 877 O O . LEU A 1 113 ? -13.447 -18.357 17.183 1.00 70.31 113 LEU A O 1
ATOM 881 N N . ASP A 1 114 ? -14.141 -20.376 16.476 1.00 80.56 114 ASP A N 1
ATOM 882 C CA . ASP A 1 114 ? -13.009 -21.115 17.032 1.00 80.56 114 ASP A CA 1
ATOM 883 C C . ASP A 1 114 ? -11.687 -20.512 16.501 1.00 80.56 114 ASP A C 1
ATOM 885 O O . ASP A 1 114 ? -11.470 -20.489 15.281 1.00 80.56 114 ASP A O 1
ATOM 889 N N . PRO A 1 115 ? -10.797 -20.005 17.378 1.00 79.94 115 PRO A N 1
ATOM 890 C CA . PRO A 1 115 ? -9.504 -19.458 16.980 1.00 79.94 115 PRO A CA 1
ATOM 891 C C . PRO A 1 115 ? -8.668 -20.425 16.132 1.00 79.94 115 PRO A C 1
ATOM 893 O O . PRO A 1 115 ? -7.910 -19.978 15.266 1.00 79.94 115 PRO A O 1
ATOM 896 N N . ALA A 1 116 ? -8.819 -21.739 16.334 1.00 82.06 116 ALA A N 1
ATOM 897 C CA . ALA A 1 116 ? -8.167 -22.750 15.508 1.00 82.06 116 ALA A CA 1
ATOM 898 C C . ALA A 1 116 ? -8.742 -22.757 14.084 1.00 82.06 116 ALA A C 1
ATOM 900 O O . ALA A 1 116 ? -7.989 -22.707 13.112 1.00 82.06 116 ALA A O 1
ATOM 901 N N . VAL A 1 117 ? -10.068 -22.709 13.946 1.00 85.25 117 VAL A N 1
ATOM 902 C CA . VAL A 1 117 ? -10.749 -22.623 12.645 1.00 85.25 117 VAL A CA 1
ATOM 903 C C . VAL A 1 117 ? -10.389 -21.326 11.914 1.00 85.25 117 VAL A C 1
ATOM 905 O O . VAL A 1 117 ? -10.106 -21.355 10.718 1.00 85.25 117 VAL A O 1
ATOM 908 N N . ALA A 1 118 ? -10.326 -20.190 12.613 1.00 84.50 118 ALA A N 1
ATOM 909 C CA . ALA A 1 118 ? -9.903 -18.919 12.022 1.00 84.50 118 ALA A CA 1
ATOM 910 C C . ALA A 1 118 ? -8.459 -18.976 11.489 1.00 84.50 118 ALA A C 1
ATOM 912 O O . ALA A 1 118 ? -8.175 -18.461 10.404 1.00 84.50 118 ALA A O 1
ATOM 913 N N . ARG A 1 119 ? -7.556 -19.639 12.223 1.00 87.19 119 ARG A N 1
ATOM 914 C CA . ARG A 1 119 ? -6.169 -19.859 11.801 1.00 87.19 119 ARG A CA 1
ATOM 915 C C . ARG A 1 119 ? -6.084 -20.769 10.576 1.00 87.19 119 ARG A C 1
ATOM 917 O O . ARG A 1 119 ? -5.342 -20.440 9.653 1.00 87.19 119 ARG A O 1
ATOM 924 N N . GLU A 1 120 ? -6.859 -21.850 10.526 1.00 93.00 120 GLU A N 1
ATOM 925 C CA . GLU A 1 120 ? -6.905 -22.716 9.342 1.00 93.00 120 GLU A CA 1
ATOM 926 C C . GLU A 1 120 ? -7.492 -21.985 8.129 1.00 93.00 120 GLU A C 1
ATOM 928 O O . GLU A 1 120 ? -6.940 -22.084 7.040 1.00 93.00 120 GLU A O 1
ATOM 933 N N . PHE A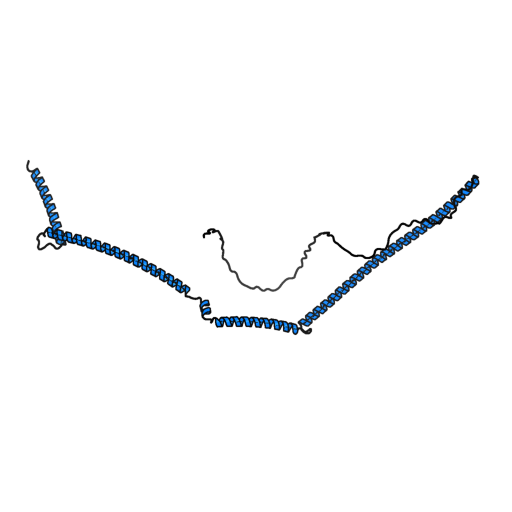 1 121 ? -8.530 -21.158 8.292 1.00 89.75 121 PHE A N 1
ATOM 934 C CA . PHE A 1 121 ? -9.028 -20.324 7.191 1.00 89.75 121 PHE A CA 1
ATOM 935 C C . PHE A 1 121 ? -7.991 -19.314 6.695 1.00 89.75 121 PHE A C 1
ATOM 937 O O . PHE A 1 121 ? -7.889 -19.095 5.488 1.00 89.75 121 PHE A O 1
ATOM 944 N N . ALA A 1 122 ? -7.224 -18.692 7.592 1.00 90.00 122 ALA A N 1
ATOM 945 C CA . ALA A 1 122 ? -6.145 -17.787 7.203 1.00 90.00 122 ALA A CA 1
ATOM 946 C C . ALA A 1 122 ? -5.034 -18.532 6.448 1.00 90.00 122 ALA A C 1
ATOM 948 O O . ALA A 1 122 ? -4.570 -18.060 5.411 1.00 90.00 122 ALA A O 1
ATOM 949 N N . ARG A 1 123 ? -4.661 -19.722 6.928 1.00 95.56 123 ARG A N 1
ATOM 950 C CA . ARG A 1 123 ? -3.679 -20.593 6.281 1.00 95.56 123 ARG A CA 1
ATOM 951 C C . ARG A 1 123 ? -4.144 -21.036 4.893 1.00 95.56 123 ARG A C 1
ATOM 953 O O . ARG A 1 123 ? -3.408 -20.851 3.935 1.00 95.56 123 ARG A O 1
ATOM 960 N N . LEU A 1 124 ? -5.377 -21.531 4.767 1.00 96.25 124 LEU A N 1
ATOM 961 C CA . LEU A 1 124 ? -5.963 -21.946 3.488 1.00 96.25 124 LEU A CA 1
ATOM 962 C C . LEU A 1 124 ? -6.064 -20.786 2.494 1.00 96.25 124 LEU A C 1
ATOM 964 O O . LEU A 1 124 ? -5.850 -20.983 1.304 1.00 96.25 124 LEU A O 1
ATOM 968 N N . ARG A 1 125 ? -6.368 -19.567 2.962 1.00 95.81 125 ARG A N 1
ATOM 969 C CA . ARG A 1 125 ? -6.346 -18.368 2.109 1.00 95.81 125 ARG A CA 1
ATOM 970 C C . ARG A 1 125 ? -4.942 -18.065 1.599 1.00 95.81 125 ARG A C 1
ATOM 972 O O . ARG A 1 125 ? -4.791 -17.819 0.410 1.00 95.81 125 ARG A O 1
ATOM 979 N N . ALA A 1 126 ? -3.935 -18.118 2.468 1.00 96.62 126 ALA A N 1
ATOM 980 C CA . ALA A 1 126 ? -2.548 -17.893 2.072 1.00 96.62 126 ALA A CA 1
ATOM 981 C C . ALA A 1 126 ? -2.049 -18.968 1.091 1.00 96.62 126 ALA A C 1
ATOM 983 O O . ALA A 1 126 ? -1.434 -18.636 0.083 1.00 96.62 126 ALA A O 1
ATOM 984 N N . GLU A 1 127 ? -2.362 -20.243 1.344 1.00 97.38 127 GLU A N 1
ATOM 985 C CA . GLU A 1 127 ? -2.052 -21.352 0.431 1.00 97.38 127 GLU A CA 1
ATOM 986 C C . GLU A 1 127 ? -2.759 -21.179 -0.923 1.00 97.38 127 GLU A C 1
ATOM 988 O O . GLU A 1 127 ? -2.150 -21.394 -1.969 1.00 97.38 127 GLU A O 1
ATOM 993 N N . LEU A 1 128 ? -4.022 -20.737 -0.925 1.00 97.25 128 LEU A N 1
ATOM 994 C CA . LEU A 1 128 ? -4.774 -20.465 -2.150 1.00 97.25 128 LEU A CA 1
ATOM 995 C C . LEU A 1 128 ? -4.168 -19.308 -2.951 1.00 97.25 128 LEU A C 1
ATOM 997 O O . LEU A 1 128 ? -4.033 -19.426 -4.166 1.00 97.25 128 LEU A O 1
ATOM 1001 N N . GLU A 1 129 ? -3.813 -18.201 -2.297 1.00 97.19 129 GLU A N 1
ATOM 1002 C CA . GLU A 1 129 ? -3.172 -17.059 -2.958 1.00 97.19 129 GLU A CA 1
ATOM 1003 C C . GLU A 1 129 ? -1.800 -17.438 -3.529 1.00 97.19 129 GLU A C 1
ATOM 1005 O O . GLU A 1 129 ? -1.504 -17.103 -4.677 1.00 97.19 129 GLU A O 1
ATOM 1010 N N . ALA A 1 130 ? -0.995 -18.200 -2.782 1.00 96.81 130 ALA A N 1
ATOM 1011 C CA . ALA A 1 130 ? 0.288 -18.712 -3.259 1.00 96.81 130 ALA A CA 1
ATOM 1012 C C . ALA A 1 130 ? 0.115 -19.615 -4.492 1.00 96.81 130 ALA A C 1
ATOM 1014 O O . ALA A 1 130 ? 0.750 -19.384 -5.519 1.00 96.81 130 ALA A O 1
ATOM 1015 N N . ALA A 1 131 ? -0.815 -20.575 -4.442 1.00 96.06 131 ALA A N 1
ATOM 1016 C CA . ALA A 1 131 ? -1.103 -21.459 -5.570 1.00 96.06 131 ALA A CA 1
ATOM 1017 C C . ALA A 1 131 ? -1.652 -20.699 -6.792 1.00 96.06 131 ALA A C 1
ATOM 1019 O O . ALA A 1 131 ? -1.350 -21.048 -7.933 1.00 96.06 131 ALA A O 1
ATOM 1020 N N . GLN A 1 132 ? -2.452 -19.647 -6.585 1.00 96.94 132 GLN A N 1
ATOM 1021 C CA . GLN A 1 132 ? -2.927 -18.786 -7.673 1.00 96.94 132 GLN A CA 1
ATOM 1022 C C . GLN A 1 132 ? -1.785 -18.006 -8.330 1.00 96.94 132 GLN A C 1
ATOM 1024 O O . GLN A 1 132 ? -1.779 -17.879 -9.556 1.00 96.94 132 GLN A O 1
ATOM 1029 N N . ALA A 1 133 ? -0.827 -17.512 -7.543 1.00 96.31 133 ALA A N 1
ATOM 1030 C CA . ALA A 1 133 ? 0.360 -16.841 -8.061 1.00 96.31 133 ALA A CA 1
ATOM 1031 C C . ALA A 1 133 ? 1.238 -17.806 -8.873 1.00 96.31 133 ALA A C 1
ATOM 1033 O O . ALA A 1 133 ? 1.574 -17.498 -10.013 1.00 96.31 133 ALA A O 1
ATOM 1034 N N . GLU A 1 134 ? 1.521 -18.999 -8.343 1.00 96.19 134 GLU A N 1
ATOM 1035 C CA . GLU A 1 134 ? 2.276 -20.044 -9.054 1.00 96.19 134 GLU A CA 1
ATOM 1036 C C . GLU A 1 134 ? 1.580 -20.489 -10.347 1.00 96.19 134 GLU A C 1
ATOM 1038 O O . GLU A 1 134 ? 2.209 -20.712 -11.379 1.00 96.19 134 GLU A O 1
ATOM 1043 N N . LEU A 1 135 ? 0.251 -20.587 -10.335 1.00 95.38 135 LEU A N 1
ATOM 1044 C CA . LEU A 1 135 ? -0.521 -20.919 -11.527 1.00 95.38 135 LEU A CA 1
ATOM 1045 C C . LEU A 1 135 ? -0.509 -19.781 -12.559 1.00 95.38 135 LEU A C 1
ATOM 1047 O O . LEU A 1 135 ? -0.542 -20.049 -13.760 1.00 95.38 135 LEU A O 1
ATOM 1051 N N . ALA A 1 136 ? -0.458 -18.521 -12.124 1.00 93.62 136 ALA A N 1
ATOM 1052 C CA . ALA A 1 136 ? -0.286 -17.387 -13.024 1.00 93.62 136 ALA A CA 1
ATOM 1053 C C . ALA A 1 136 ? 1.101 -17.406 -13.685 1.00 93.62 136 ALA A C 1
ATOM 1055 O O . ALA A 1 136 ? 1.173 -17.283 -14.908 1.00 93.62 136 ALA A O 1
ATOM 1056 N N . THR A 1 137 ? 2.172 -17.646 -12.920 1.00 91.38 137 THR A N 1
ATOM 1057 C CA . THR A 1 137 ? 3.537 -17.738 -13.465 1.00 91.38 137 THR A CA 1
ATOM 1058 C C . THR A 1 137 ? 3.688 -18.937 -14.395 1.00 91.38 137 THR A C 1
ATOM 1060 O O . THR A 1 137 ? 4.159 -18.780 -15.515 1.00 91.38 137 THR A O 1
ATOM 1063 N N . ALA A 1 138 ? 3.188 -20.116 -14.013 1.00 87.75 138 ALA A N 1
ATOM 1064 C CA . ALA A 1 138 ? 3.226 -21.304 -14.866 1.00 87.75 138 ALA A CA 1
ATOM 1065 C C . ALA A 1 138 ? 2.421 -21.120 -16.166 1.00 87.75 138 ALA A C 1
ATOM 1067 O O . ALA A 1 138 ? 2.791 -21.645 -17.216 1.00 87.75 138 ALA A O 1
ATOM 1068 N N . ARG A 1 139 ? 1.319 -20.356 -16.132 1.00 87.00 139 ARG A N 1
ATOM 1069 C CA . ARG A 1 139 ? 0.579 -19.973 -17.345 1.00 87.00 139 ARG A CA 1
ATOM 1070 C C . ARG A 1 139 ? 1.382 -19.023 -18.219 1.00 87.00 139 ARG A C 1
ATOM 1072 O O . ARG A 1 139 ? 1.380 -19.204 -19.431 1.00 87.00 139 ARG A O 1
ATOM 1079 N N . GLU A 1 140 ? 2.053 -18.039 -17.633 1.00 84.31 140 GLU A N 1
ATOM 1080 C CA . GLU A 1 140 ? 2.920 -17.120 -18.370 1.00 84.31 140 GLU A CA 1
ATOM 1081 C C . GLU A 1 140 ? 4.084 -17.873 -19.031 1.00 84.31 140 GLU A C 1
ATOM 1083 O O . GLU A 1 140 ? 4.302 -17.742 -20.236 1.00 84.31 140 GLU A O 1
ATOM 1088 N N . GLU A 1 141 ? 4.743 -18.766 -18.297 1.00 84.44 141 GLU A N 1
ATOM 1089 C CA . GLU A 1 141 ? 5.781 -19.656 -18.821 1.00 84.44 141 GLU A CA 1
ATOM 1090 C C . GLU A 1 141 ? 5.246 -20.559 -19.937 1.00 84.44 141 GLU A C 1
ATOM 1092 O O . GLU A 1 141 ? 5.866 -20.662 -20.993 1.00 84.44 141 GLU A O 1
ATOM 1097 N N . LEU A 1 142 ? 4.059 -21.155 -19.774 1.00 82.00 142 LEU A N 1
ATOM 1098 C CA . LEU A 1 142 ? 3.422 -21.937 -20.835 1.00 82.00 142 LEU A CA 1
ATOM 1099 C C . LEU A 1 142 ? 3.140 -21.073 -22.070 1.00 82.00 142 LEU A C 1
ATOM 1101 O O . LEU A 1 142 ? 3.363 -21.525 -23.191 1.00 82.00 142 LEU A O 1
ATOM 1105 N N . THR A 1 143 ? 2.680 -19.830 -21.907 1.00 72.81 143 THR A N 1
ATOM 1106 C CA . THR A 1 143 ? 2.487 -18.913 -23.042 1.00 72.81 143 THR A CA 1
ATOM 1107 C C . THR A 1 143 ? 3.802 -18.519 -23.711 1.00 72.81 143 THR A C 1
ATOM 1109 O O . THR A 1 143 ? 3.845 -18.403 -24.935 1.00 72.81 143 THR A O 1
ATOM 1112 N N . ALA A 1 144 ? 4.883 -18.382 -22.942 1.00 70.12 144 ALA A N 1
ATOM 1113 C CA . ALA A 1 144 ? 6.216 -18.128 -23.470 1.00 70.12 144 ALA A CA 1
ATOM 1114 C C . ALA A 1 144 ? 6.759 -19.347 -24.238 1.00 70.12 144 ALA A C 1
ATOM 1116 O O . ALA A 1 144 ? 7.304 -19.193 -25.328 1.00 70.12 144 ALA A O 1
ATOM 1117 N N . VAL A 1 145 ? 6.556 -20.563 -23.724 1.00 68.44 145 VAL A N 1
ATOM 1118 C CA . VAL A 1 145 ? 7.020 -21.816 -24.350 1.00 68.44 145 VAL A CA 1
ATOM 1119 C C . VAL A 1 145 ? 6.163 -22.208 -25.558 1.00 68.44 145 VAL A C 1
ATOM 1121 O O . VAL A 1 145 ? 6.669 -22.771 -26.525 1.00 68.44 145 VAL A O 1
ATOM 1124 N N . THR A 1 146 ? 4.872 -21.872 -25.557 1.00 65.50 146 THR A N 1
ATOM 1125 C CA . THR A 1 146 ? 3.972 -22.065 -26.710 1.00 65.50 146 THR A CA 1
ATOM 1126 C C . THR A 1 146 ? 4.077 -20.946 -27.748 1.00 65.50 146 THR A C 1
ATOM 1128 O O . THR A 1 146 ? 3.355 -20.972 -28.753 1.00 65.50 146 THR A O 1
ATOM 1131 N N . PHE A 1 147 ? 4.989 -19.980 -27.559 1.00 62.50 147 PHE A N 1
ATOM 1132 C CA . PHE A 1 147 ? 5.302 -18.986 -28.576 1.00 62.50 147 PHE A CA 1
ATOM 1133 C C . PHE A 1 147 ? 5.873 -19.676 -29.815 1.00 62.50 147 PHE A C 1
ATOM 1135 O O . PHE A 1 147 ? 7.038 -20.058 -29.900 1.00 62.50 147 PHE A O 1
ATOM 1142 N N . THR A 1 148 ? 5.013 -19.817 -30.812 1.00 67.38 148 THR A N 1
ATOM 1143 C CA . THR A 1 148 ? 5.350 -20.330 -32.133 1.00 67.38 148 THR A CA 1
ATOM 1144 C C . THR A 1 148 ? 5.279 -19.179 -33.126 1.00 67.38 148 THR A C 1
ATOM 1146 O O . THR A 1 148 ? 4.414 -18.300 -33.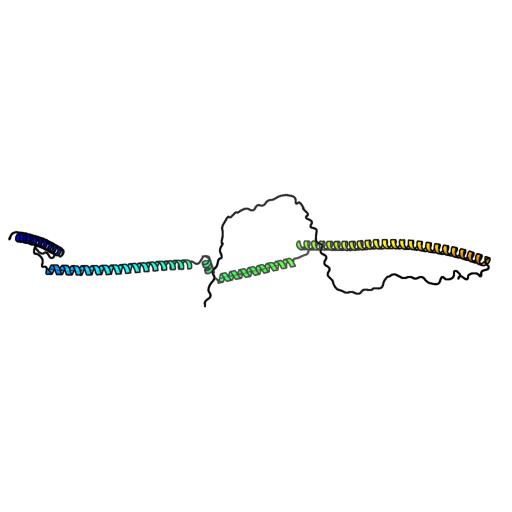014 1.00 67.38 148 THR A O 1
ATOM 1149 N N . GLN A 1 149 ? 6.163 -19.176 -34.128 1.00 62.75 149 GLN A N 1
ATOM 1150 C CA . GLN A 1 149 ? 6.134 -18.181 -35.213 1.00 62.75 149 GLN A CA 1
ATOM 1151 C C . GLN A 1 149 ? 4.779 -18.168 -35.950 1.00 62.75 149 GLN A C 1
ATOM 1153 O O . GLN A 1 149 ? 4.395 -17.156 -36.534 1.00 62.75 149 GLN A O 1
ATOM 1158 N N . GLU A 1 150 ? 4.025 -19.268 -35.865 1.00 66.44 150 GLU A N 1
ATOM 1159 C CA . GLU A 1 150 ? 2.686 -19.439 -36.429 1.00 66.44 150 GLU A CA 1
ATOM 1160 C C . GLU A 1 150 ? 1.542 -18.965 -35.517 1.00 66.44 150 GLU A C 1
ATOM 1162 O O . GLU A 1 150 ? 0.389 -18.902 -35.944 1.00 66.44 150 GLU A O 1
ATOM 1167 N N . SER A 1 151 ? 1.804 -18.591 -34.266 1.00 80.69 151 SER A N 1
ATOM 1168 C CA . SER A 1 151 ? 0.782 -17.963 -33.423 1.00 80.69 151 SER A CA 1
ATOM 1169 C C . SER A 1 151 ? 0.420 -16.571 -33.964 1.00 80.69 151 SER A C 1
ATOM 1171 O O . SER A 1 151 ? 1.221 -15.914 -34.627 1.00 80.69 151 SER A O 1
ATOM 1173 N N . LYS A 1 152 ? -0.795 -16.070 -33.695 1.00 77.56 152 LYS A N 1
ATOM 1174 C CA . LYS A 1 152 ? -1.219 -14.731 -34.164 1.00 77.56 152 LYS A CA 1
ATOM 1175 C C . LYS A 1 152 ? -0.257 -13.628 -33.697 1.00 77.56 152 LYS A C 1
ATOM 1177 O O . LYS A 1 152 ? 0.079 -12.750 -34.487 1.00 77.56 152 LYS A O 1
ATOM 1182 N N . VAL A 1 153 ? 0.195 -13.712 -32.445 1.00 80.31 153 VAL A N 1
ATOM 1183 C CA . VAL A 1 153 ? 1.166 -12.780 -31.853 1.00 80.31 153 VAL A CA 1
ATOM 1184 C C . VAL A 1 153 ? 2.555 -12.984 -32.467 1.00 80.31 153 VAL A C 1
ATOM 1186 O O . VAL A 1 153 ? 3.188 -12.008 -32.861 1.00 80.31 153 VAL A O 1
ATOM 1189 N N . GLY A 1 154 ? 2.995 -14.234 -32.650 1.00 83.94 154 GLY A N 1
ATOM 1190 C CA . GLY A 1 154 ? 4.263 -14.557 -33.311 1.00 83.94 154 GLY A CA 1
ATOM 1191 C C . GLY A 1 154 ? 4.342 -14.046 -34.750 1.00 83.94 154 GLY A C 1
ATOM 1192 O O . GLY A 1 154 ? 5.321 -13.400 -35.117 1.00 83.94 154 GLY A O 1
ATOM 1193 N N . ARG A 1 155 ? 3.275 -14.215 -35.541 1.00 83.81 155 ARG A N 1
ATOM 1194 C CA . ARG A 1 155 ? 3.184 -13.674 -36.906 1.00 83.81 155 ARG A CA 1
ATOM 1195 C C . ARG A 1 155 ? 3.258 -12.151 -36.939 1.00 83.81 155 ARG A C 1
ATOM 1197 O O . ARG A 1 155 ? 3.930 -11.608 -37.811 1.00 83.81 155 ARG A O 1
ATOM 1204 N N . GLN A 1 156 ? 2.581 -11.468 -36.015 1.00 86.31 156 GLN A N 1
ATOM 1205 C CA . GLN A 1 156 ? 2.634 -10.006 -35.917 1.00 86.31 156 GLN A CA 1
ATOM 1206 C C . GLN A 1 156 ? 4.034 -9.515 -35.549 1.00 86.31 156 GLN A C 1
ATOM 1208 O O . GLN A 1 156 ? 4.524 -8.564 -36.153 1.00 86.31 156 GLN A O 1
ATOM 1213 N N . LEU A 1 157 ? 4.699 -10.183 -34.604 1.00 86.81 157 LEU A N 1
ATOM 1214 C CA . LEU A 1 157 ? 6.059 -9.837 -34.210 1.00 86.81 157 LEU A CA 1
ATOM 1215 C C . LEU A 1 157 ? 7.046 -10.068 -35.361 1.00 86.81 157 LEU A C 1
ATOM 1217 O O . LEU A 1 157 ? 7.826 -9.179 -35.674 1.00 86.81 157 LEU A O 1
ATOM 1221 N N . MET A 1 158 ? 6.944 -11.200 -36.062 1.00 89.88 158 MET A N 1
ATOM 1222 C CA . MET A 1 158 ? 7.770 -11.487 -37.239 1.00 89.88 158 MET A CA 1
ATOM 1223 C C . MET A 1 158 ? 7.512 -10.515 -38.395 1.00 89.88 158 MET A C 1
ATOM 1225 O O . MET A 1 158 ? 8.454 -10.113 -39.071 1.00 89.88 158 MET A O 1
ATOM 1229 N N . ALA A 1 159 ? 6.262 -10.094 -38.615 1.00 89.19 159 ALA A N 1
ATOM 1230 C CA . ALA A 1 159 ? 5.946 -9.045 -39.585 1.00 89.19 159 ALA A CA 1
ATOM 1231 C C . ALA A 1 159 ? 6.584 -7.703 -39.195 1.00 89.19 159 ALA A C 1
ATOM 1233 O O . ALA A 1 159 ? 7.151 -7.030 -40.050 1.00 89.19 159 ALA A O 1
ATOM 1234 N N . LYS A 1 160 ? 6.564 -7.349 -37.904 1.00 94.44 160 LYS A N 1
ATOM 1235 C CA . LYS A 1 160 ? 7.229 -6.143 -37.399 1.00 94.44 160 LYS A CA 1
ATOM 1236 C C . LYS A 1 160 ? 8.751 -6.226 -37.532 1.00 94.44 160 LYS A C 1
ATOM 1238 O O . LYS A 1 160 ? 9.367 -5.246 -37.926 1.00 94.44 160 LYS A O 1
ATOM 1243 N N . CYS A 1 161 ? 9.357 -7.379 -37.249 1.00 92.19 161 CYS A N 1
ATOM 1244 C CA . CYS A 1 161 ? 10.790 -7.593 -37.457 1.00 92.19 161 CYS A CA 1
ATOM 1245 C C . CYS A 1 161 ? 11.180 -7.437 -38.931 1.00 92.19 161 CYS A C 1
ATOM 1247 O O . CYS A 1 161 ? 12.167 -6.764 -39.202 1.00 92.19 161 CYS A O 1
ATOM 1249 N N . ARG A 1 162 ? 10.393 -7.992 -39.866 1.00 94.12 162 ARG A N 1
ATOM 1250 C CA . ARG A 1 162 ? 10.617 -7.803 -41.309 1.00 94.12 162 ARG A CA 1
ATOM 1251 C C . ARG A 1 162 ? 10.503 -6.335 -41.724 1.00 94.12 162 ARG A C 1
ATOM 1253 O O . ARG A 1 162 ? 11.422 -5.832 -42.347 1.00 94.12 162 ARG A O 1
ATOM 1260 N N . SER A 1 163 ? 9.456 -5.632 -41.284 1.00 94.62 163 SER A N 1
ATOM 1261 C CA . SER A 1 163 ? 9.289 -4.189 -41.540 1.00 94.62 163 SER A CA 1
ATOM 1262 C C . SER A 1 163 ? 10.487 -3.376 -41.042 1.00 94.62 163 SER A C 1
ATOM 1264 O O . SER A 1 163 ? 11.022 -2.551 -41.766 1.00 94.62 163 SER A O 1
ATOM 1266 N N . LEU A 1 164 ? 10.957 -3.640 -39.818 1.00 96.31 164 LEU A N 1
ATOM 1267 C CA . LEU A 1 164 ? 12.117 -2.940 -39.257 1.00 96.31 164 LEU A CA 1
ATOM 1268 C C . LEU A 1 164 ? 13.425 -3.279 -39.987 1.00 96.31 164 LEU A C 1
ATOM 1270 O O . LEU A 1 164 ? 14.336 -2.457 -40.024 1.00 96.31 164 LEU A O 1
ATOM 1274 N N . GLN A 1 165 ? 13.556 -4.491 -40.529 1.00 96.06 165 GLN A N 1
ATOM 1275 C CA . GLN A 1 165 ? 14.696 -4.854 -41.372 1.00 96.06 165 GLN A CA 1
ATOM 1276 C C . GLN A 1 165 ? 14.653 -4.095 -42.699 1.00 96.06 165 GLN A C 1
ATOM 1278 O O . GLN A 1 165 ? 15.654 -3.484 -43.059 1.00 96.06 165 GLN A O 1
ATOM 1283 N N . GLU A 1 166 ? 13.495 -4.057 -43.358 1.00 96.62 166 GLU A N 1
ATOM 1284 C CA . GLU A 1 166 ? 13.284 -3.309 -44.602 1.00 96.62 166 GLU A CA 1
ATOM 1285 C C . GLU A 1 166 ? 13.570 -1.809 -44.412 1.00 96.62 166 GLU A C 1
ATOM 1287 O O . GLU A 1 166 ? 14.332 -1.233 -45.186 1.00 96.62 166 GLU A O 1
ATOM 1292 N N . GLU A 1 167 ? 13.060 -1.199 -43.336 1.00 95.88 167 GLU A N 1
ATOM 1293 C CA . GLU A 1 167 ? 13.327 0.206 -42.985 1.00 95.88 167 GLU A CA 1
ATOM 1294 C C . GLU A 1 167 ? 14.822 0.465 -42.731 1.00 95.88 167 GLU A C 1
ATOM 1296 O O . GLU A 1 167 ? 15.375 1.466 -43.184 1.00 95.88 167 GLU A O 1
ATOM 1301 N N . ASN A 1 168 ? 15.518 -0.439 -42.033 1.00 95.94 168 ASN A N 1
ATOM 1302 C CA . ASN A 1 168 ? 16.961 -0.302 -41.807 1.00 95.94 168 ASN A CA 1
ATOM 1303 C C . ASN A 1 168 ? 17.770 -0.430 -43.103 1.00 95.94 168 ASN A C 1
ATOM 1305 O O . ASN A 1 168 ? 18.756 0.285 -43.289 1.00 95.94 168 ASN A O 1
ATOM 1309 N N . GLU A 1 169 ? 17.374 -1.336 -43.995 1.00 95.44 169 GLU A N 1
ATOM 1310 C CA . GLU A 1 169 ? 17.996 -1.495 -45.310 1.00 95.44 169 GLU A CA 1
ATOM 1311 C C . GLU A 1 169 ? 17.743 -0.282 -46.212 1.00 95.44 169 GLU A C 1
ATOM 1313 O O . GLU A 1 169 ? 18.619 0.099 -46.990 1.00 95.44 169 GLU A O 1
ATOM 1318 N N . GLU A 1 170 ? 16.566 0.337 -46.121 1.00 94.94 170 GLU A N 1
ATOM 1319 C CA . GLU A 1 170 ? 16.234 1.582 -46.818 1.00 94.94 170 GLU A CA 1
ATOM 1320 C C . GLU A 1 170 ? 17.064 2.756 -46.287 1.00 94.94 170 GLU A C 1
ATOM 1322 O O . GLU A 1 170 ? 17.784 3.380 -47.064 1.00 94.94 170 GLU A O 1
ATOM 1327 N N . MET A 1 171 ? 17.103 2.972 -44.967 1.00 94.50 171 MET A N 1
ATOM 1328 C CA . MET A 1 171 ? 17.966 3.996 -44.357 1.00 94.50 171 MET A CA 1
ATOM 1329 C C . MET A 1 171 ? 19.448 3.787 -44.710 1.00 94.50 171 MET A C 1
ATOM 1331 O O . MET A 1 171 ? 20.187 4.744 -44.950 1.00 94.50 171 MET A O 1
ATOM 1335 N N . GLY A 1 172 ? 19.902 2.530 -44.756 1.00 93.06 172 GLY A N 1
ATOM 1336 C CA . GLY A 1 172 ? 21.258 2.182 -45.177 1.00 93.06 172 GLY A CA 1
ATOM 1337 C C . GLY A 1 172 ? 21.540 2.549 -46.636 1.00 93.06 172 GLY A C 1
ATOM 1338 O O . GLY A 1 172 ? 22.619 3.070 -46.935 1.00 93.06 172 GLY A O 1
ATOM 1339 N N . ARG A 1 173 ? 20.571 2.319 -47.532 1.00 94.75 173 ARG A N 1
ATOM 1340 C CA . ARG A 1 173 ? 20.650 2.714 -48.945 1.00 94.75 173 ARG A CA 1
ATOM 1341 C C . ARG A 1 173 ? 20.677 4.228 -49.106 1.00 94.75 173 ARG A C 1
ATOM 1343 O O . ARG A 1 173 ? 21.609 4.727 -49.728 1.00 94.75 173 ARG A O 1
ATOM 1350 N N . GLU A 1 174 ? 19.757 4.954 -48.478 1.00 93.38 174 GLU A N 1
ATOM 1351 C CA . GLU A 1 174 ? 19.717 6.422 -48.534 1.00 93.38 174 GLU A CA 1
ATOM 1352 C C . GLU A 1 174 ? 21.026 7.050 -48.042 1.00 93.38 174 GLU A C 1
ATOM 1354 O O . GLU A 1 174 ? 21.549 7.993 -48.637 1.00 93.38 174 GLU A O 1
ATOM 1359 N N . LEU A 1 175 ? 21.614 6.502 -46.975 1.00 93.88 175 LEU A N 1
ATOM 1360 C CA . LEU A 1 175 ? 22.884 6.990 -46.446 1.00 93.88 175 LEU A CA 1
ATOM 1361 C C . LEU A 1 175 ? 24.058 6.701 -47.393 1.00 93.88 175 LEU A C 1
ATOM 1363 O O . LEU A 1 175 ? 24.979 7.517 -47.501 1.00 93.88 175 LEU A O 1
ATOM 1367 N N . ALA A 1 176 ? 24.050 5.553 -48.075 1.00 91.94 176 ALA A N 1
ATOM 1368 C CA . ALA A 1 176 ? 25.045 5.229 -49.093 1.00 91.94 176 ALA A CA 1
ATOM 1369 C C . ALA A 1 176 ? 24.907 6.140 -50.324 1.00 91.94 176 ALA A C 1
ATOM 1371 O O . ALA A 1 176 ? 25.906 6.694 -50.785 1.00 91.94 176 ALA A O 1
ATOM 1372 N N . GLU A 1 177 ? 23.681 6.355 -50.800 1.00 92.62 177 GLU A N 1
ATOM 1373 C CA . GLU A 1 177 ? 23.367 7.260 -51.909 1.00 92.6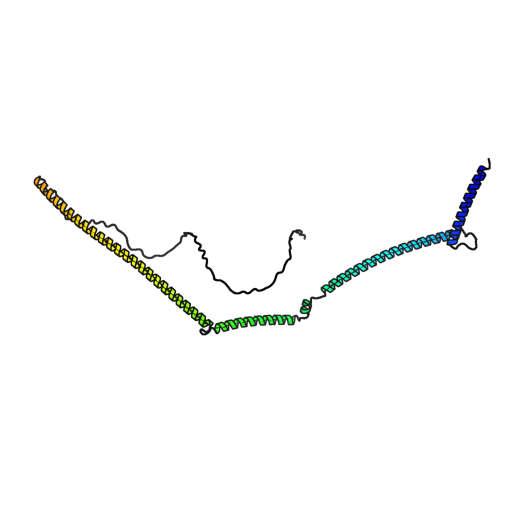2 177 GLU A CA 1
ATOM 1374 C C . GLU A 1 177 ? 23.747 8.708 -51.576 1.00 92.62 177 GLU A C 1
ATOM 1376 O O . GLU A 1 177 ? 24.426 9.363 -52.366 1.00 92.62 177 GLU A O 1
ATOM 1381 N N . GLY A 1 178 ? 23.425 9.190 -50.373 1.00 92.62 178 GLY A N 1
ATOM 1382 C CA . GLY A 1 178 ? 23.801 10.531 -49.920 1.00 92.62 178 GLY A CA 1
ATOM 1383 C C . GLY A 1 178 ? 25.318 10.739 -49.858 1.00 92.62 178 GLY A C 1
ATOM 1384 O O . GLY A 1 178 ? 25.824 11.792 -50.252 1.00 92.62 178 GLY A O 1
ATOM 1385 N N . LYS A 1 179 ? 26.080 9.721 -49.431 1.00 93.62 179 LYS A N 1
ATOM 1386 C CA . LYS A 1 179 ? 27.553 9.760 -49.473 1.00 93.62 179 LYS A CA 1
ATOM 1387 C C . LYS A 1 179 ? 28.089 9.782 -50.903 1.00 93.62 179 LYS A C 1
ATOM 1389 O O . LYS A 1 179 ? 29.048 10.507 -51.164 1.00 93.62 179 LYS A O 1
ATOM 1394 N N . ALA A 1 180 ? 27.490 9.011 -51.811 1.00 92.25 180 ALA A N 1
ATOM 1395 C CA . ALA A 1 180 ? 27.878 8.998 -53.218 1.00 92.25 180 ALA A CA 1
ATOM 1396 C C . ALA A 1 180 ? 27.638 10.367 -53.873 1.00 92.25 180 ALA A C 1
ATOM 1398 O O . ALA A 1 180 ? 28.560 10.927 -54.459 1.00 92.25 180 ALA A O 1
ATOM 1399 N N . GLN A 1 181 ? 26.459 10.963 -53.673 1.00 93.81 181 GLN A N 1
ATOM 1400 C CA . GLN A 1 181 ? 26.136 12.299 -54.188 1.00 93.81 181 GLN A CA 1
ATOM 1401 C C . GLN A 1 181 ? 27.074 13.382 -53.636 1.00 93.81 181 GLN A C 1
ATOM 1403 O O . GLN A 1 181 ? 27.537 14.245 -54.381 1.00 93.81 181 GLN A O 1
ATOM 1408 N N . ALA A 1 182 ? 27.408 13.331 -52.341 1.00 93.75 182 ALA A N 1
ATOM 1409 C CA . ALA A 1 182 ? 28.367 14.262 -51.748 1.00 93.75 182 ALA A CA 1
ATOM 1410 C C . ALA A 1 182 ? 29.773 14.116 -52.361 1.00 93.75 182 ALA A C 1
ATOM 1412 O O . ALA A 1 182 ? 30.440 15.118 -52.631 1.00 93.75 182 ALA A O 1
ATOM 1413 N N . ALA A 1 183 ? 30.216 12.880 -52.613 1.00 93.75 183 ALA A N 1
ATOM 1414 C CA . ALA A 1 183 ? 31.488 12.612 -53.276 1.00 93.75 183 ALA A CA 1
ATOM 1415 C C . ALA A 1 183 ? 31.490 13.096 -54.737 1.00 93.75 183 ALA A C 1
ATOM 1417 O O . ALA A 1 183 ? 32.474 13.688 -55.181 1.00 93.75 183 ALA A O 1
ATOM 1418 N N . GLU A 1 184 ? 30.392 12.908 -55.470 1.00 94.00 184 GLU A N 1
ATOM 1419 C CA . GLU A 1 184 ? 30.233 13.418 -56.837 1.00 94.00 184 GLU A CA 1
ATOM 1420 C C . GLU A 1 184 ? 30.255 14.948 -56.889 1.00 94.00 184 GLU A C 1
ATOM 1422 O O . GLU A 1 184 ? 30.949 15.521 -57.730 1.00 94.00 184 GLU A O 1
ATOM 1427 N N . ALA A 1 185 ? 29.574 15.622 -55.960 1.00 95.12 185 ALA A N 1
ATOM 1428 C CA . ALA A 1 185 ? 29.608 17.078 -55.857 1.00 95.12 185 ALA A CA 1
ATOM 1429 C C . ALA A 1 185 ? 31.030 17.594 -55.573 1.00 95.12 185 ALA A C 1
ATOM 1431 O O . ALA A 1 185 ? 31.496 18.529 -56.228 1.00 95.12 185 ALA A O 1
ATOM 1432 N N . ALA A 1 186 ? 31.756 16.952 -54.652 1.00 95.69 186 ALA A N 1
ATOM 1433 C CA . ALA A 1 186 ? 33.152 17.288 -54.377 1.00 95.69 186 ALA A CA 1
ATOM 1434 C C . ALA A 1 186 ? 34.048 17.064 -55.609 1.00 95.69 186 ALA A C 1
ATOM 1436 O O . ALA A 1 186 ? 34.898 17.902 -55.920 1.00 95.69 186 ALA A O 1
ATOM 1437 N N . ALA A 1 187 ? 33.831 15.974 -56.351 1.00 96.25 187 ALA A N 1
ATOM 1438 C CA . ALA A 1 187 ? 34.550 15.701 -57.591 1.00 96.25 187 ALA A CA 1
ATOM 1439 C C . ALA A 1 187 ? 34.248 16.744 -58.681 1.00 96.25 187 ALA A C 1
ATOM 1441 O O . ALA A 1 187 ? 35.159 17.138 -59.408 1.00 96.25 187 ALA A O 1
ATOM 1442 N N . ALA A 1 188 ? 33.006 17.221 -58.788 1.00 96.62 188 ALA A N 1
ATOM 1443 C CA . ALA A 1 188 ? 32.629 18.275 -59.728 1.00 96.62 188 ALA A CA 1
ATOM 1444 C C . ALA A 1 188 ? 33.345 19.600 -59.418 1.00 96.62 188 ALA A C 1
ATOM 1446 O O . ALA A 1 188 ? 33.918 20.207 -60.321 1.00 96.62 188 ALA A O 1
ATOM 1447 N N . VAL A 1 189 ? 33.396 20.002 -58.142 1.00 97.12 189 VAL A N 1
ATOM 1448 C CA . VAL A 1 189 ? 34.137 21.201 -57.706 1.00 97.12 189 VAL A CA 1
ATOM 1449 C C . VAL A 1 189 ? 35.634 21.057 -57.988 1.00 97.12 189 VAL A C 1
ATOM 1451 O O . VAL A 1 189 ? 36.252 21.979 -58.516 1.00 97.12 189 VAL A O 1
ATOM 1454 N N . ALA A 1 190 ? 36.219 19.893 -57.694 1.00 95.44 190 ALA A N 1
ATOM 1455 C CA . ALA A 1 190 ? 37.631 19.637 -57.968 1.00 95.44 190 ALA A CA 1
ATOM 1456 C C . ALA A 1 190 ? 37.959 19.701 -59.470 1.00 95.44 190 ALA A C 1
ATOM 1458 O O . ALA A 1 190 ? 39.009 20.219 -59.845 1.00 95.44 190 ALA A O 1
ATOM 1459 N N . ARG A 1 191 ? 37.062 19.208 -60.336 1.00 97.38 191 ARG A N 1
ATOM 1460 C CA . ARG A 1 191 ? 37.212 19.306 -61.797 1.00 97.38 191 ARG A CA 1
ATOM 1461 C C . ARG A 1 191 ? 37.140 20.750 -62.281 1.00 97.38 191 ARG A C 1
ATOM 1463 O O . ARG A 1 191 ? 38.019 21.148 -63.033 1.00 97.38 191 ARG A O 1
ATOM 1470 N N . ALA A 1 192 ? 36.164 21.525 -61.806 1.00 97.44 192 ALA A N 1
ATOM 1471 C CA . ALA A 1 192 ? 36.058 22.943 -62.143 1.00 97.44 192 ALA A CA 1
ATOM 1472 C C . ALA A 1 192 ? 37.337 23.702 -61.757 1.00 97.44 192 ALA A C 1
ATOM 1474 O O . ALA A 1 192 ? 37.924 24.381 -62.591 1.00 97.44 192 ALA A O 1
ATOM 1475 N N . HIS A 1 193 ? 37.848 23.479 -60.543 1.00 97.12 193 HIS A N 1
ATOM 1476 C CA . HIS A 1 193 ? 39.098 24.099 -60.106 1.00 97.12 193 HIS A CA 1
ATOM 1477 C C . HIS A 1 193 ? 40.310 23.673 -60.953 1.00 97.12 193 HIS A C 1
ATOM 1479 O O . HIS A 1 193 ? 41.184 24.486 -61.246 1.00 97.12 193 HIS A O 1
ATOM 1485 N N . ALA A 1 194 ? 40.374 22.405 -61.373 1.00 96.81 194 ALA A N 1
ATOM 1486 C CA . ALA A 1 194 ? 41.428 21.936 -62.268 1.00 96.81 194 ALA A CA 1
ATOM 1487 C C . ALA A 1 194 ? 41.348 22.595 -63.655 1.00 96.81 194 ALA A C 1
ATOM 1489 O O . ALA A 1 194 ? 42.386 22.883 -64.249 1.00 96.81 194 ALA A O 1
ATOM 1490 N N . ASP A 1 195 ? 40.143 22.838 -64.169 1.00 97.75 195 ASP A N 1
ATOM 1491 C CA . ASP A 1 195 ? 39.944 23.527 -65.442 1.00 97.75 195 ASP A CA 1
ATOM 1492 C C . ASP A 1 195 ? 40.278 25.025 -65.341 1.00 97.75 195 ASP A C 1
ATOM 1494 O O . ASP A 1 195 ? 40.953 25.540 -66.234 1.00 97.75 195 ASP A O 1
ATOM 1498 N N . ASP A 1 196 ? 39.942 25.687 -64.229 1.00 97.75 196 ASP A N 1
ATOM 1499 C CA . ASP A 1 196 ? 40.360 27.069 -63.946 1.00 97.75 196 ASP A CA 1
ATOM 1500 C C . ASP A 1 196 ? 41.890 27.192 -63.919 1.00 97.75 196 ASP A C 1
ATOM 1502 O O . ASP A 1 196 ? 42.464 28.063 -64.572 1.00 97.75 196 ASP A O 1
ATOM 1506 N N . LEU A 1 197 ? 42.575 26.278 -63.216 1.00 97.75 197 LEU A N 1
ATOM 1507 C CA . LEU A 1 197 ? 44.039 26.245 -63.175 1.00 97.75 197 LEU A CA 1
ATOM 1508 C C . LEU A 1 197 ? 44.633 26.013 -64.563 1.00 97.75 197 LEU A C 1
ATOM 1510 O O . LEU A 1 197 ? 45.587 26.687 -64.935 1.00 97.75 197 LEU A O 1
ATOM 1514 N N . ARG A 1 198 ? 44.072 25.091 -65.354 1.00 97.88 198 ARG A N 1
ATOM 1515 C CA . ARG A 1 198 ? 44.512 24.874 -66.741 1.00 97.88 198 ARG A CA 1
ATOM 1516 C C . ARG A 1 198 ? 44.336 26.124 -67.598 1.00 97.88 198 ARG A C 1
ATOM 1518 O O . ARG A 1 198 ? 45.202 26.385 -68.424 1.00 97.88 198 ARG A O 1
ATOM 1525 N N . SER A 1 199 ? 43.246 26.875 -67.427 1.00 97.94 199 SER A N 1
ATOM 1526 C CA . SER A 1 199 ? 43.047 28.150 -68.128 1.00 97.94 199 SER A CA 1
ATOM 1527 C C . SER A 1 199 ? 44.105 29.170 -67.717 1.00 97.94 199 SER A C 1
ATOM 1529 O O . SER A 1 199 ? 44.774 29.721 -68.582 1.00 97.94 199 SER A O 1
ATOM 1531 N N . ALA A 1 200 ? 44.335 29.338 -66.413 1.00 97.38 200 ALA A N 1
ATOM 1532 C CA . ALA A 1 200 ? 45.351 30.250 -65.893 1.00 97.38 200 ALA A CA 1
ATOM 1533 C C . ALA A 1 200 ? 46.773 29.877 -66.354 1.00 97.38 200 ALA A C 1
ATOM 1535 O O . ALA A 1 200 ? 47.572 30.758 -66.656 1.00 97.38 200 ALA A O 1
ATOM 1536 N N . TYR A 1 201 ? 47.093 28.580 -66.446 1.00 97.31 201 TYR A N 1
ATOM 1537 C CA . TYR A 1 201 ? 48.369 28.121 -66.999 1.00 97.31 201 TYR A CA 1
ATOM 1538 C C . TYR A 1 201 ? 48.512 28.463 -68.480 1.00 97.31 201 TYR A C 1
ATOM 1540 O O . TYR A 1 201 ? 49.575 28.929 -68.867 1.00 97.31 201 TYR A O 1
ATOM 1548 N N . ARG A 1 202 ? 47.462 28.284 -69.290 1.00 97.81 202 ARG A N 1
ATOM 1549 C CA . ARG A 1 202 ? 47.490 28.680 -70.708 1.00 97.81 202 ARG A CA 1
ATOM 1550 C C . ARG A 1 202 ? 47.673 30.181 -70.865 1.00 97.81 202 ARG A C 1
ATOM 1552 O O . ARG A 1 202 ? 48.511 30.607 -71.641 1.00 97.81 202 ARG A O 1
ATOM 1559 N N . GLU A 1 203 ? 46.944 30.972 -70.082 1.00 97.75 203 GLU A N 1
ATOM 1560 C CA . GLU A 1 203 ? 47.127 32.423 -70.070 1.00 97.75 203 GLU A CA 1
ATOM 1561 C C . GLU A 1 203 ? 48.572 32.778 -69.706 1.00 97.75 203 GLU A C 1
ATOM 1563 O O . GLU A 1 203 ? 49.183 33.600 -70.379 1.00 97.75 203 GLU A O 1
ATOM 1568 N N . LEU A 1 204 ? 49.157 32.145 -68.686 1.00 97.38 204 LEU A N 1
ATOM 1569 C CA . LEU A 1 204 ? 50.554 32.376 -68.318 1.00 97.38 204 LEU A CA 1
ATOM 1570 C C . LEU A 1 204 ? 51.534 31.955 -69.424 1.00 97.38 204 LEU A C 1
ATOM 1572 O O . LEU A 1 204 ? 52.496 32.675 -69.669 1.00 97.38 204 LEU A O 1
ATOM 1576 N N . GLU A 1 205 ? 51.297 30.823 -70.089 1.00 97.81 205 GLU A N 1
ATOM 1577 C CA . GLU A 1 205 ? 52.083 30.377 -71.247 1.00 97.81 205 GLU A CA 1
ATOM 1578 C C . GLU A 1 205 ? 52.035 31.412 -72.379 1.00 97.81 205 GLU A C 1
ATOM 1580 O O . GLU A 1 205 ? 53.088 31.766 -72.911 1.00 97.81 205 GLU A O 1
ATOM 1585 N N . ASP A 1 206 ? 50.855 31.960 -72.684 1.00 97.81 206 ASP A N 1
ATOM 1586 C CA . ASP A 1 206 ? 50.691 33.032 -73.672 1.00 97.81 206 ASP A CA 1
ATOM 1587 C C . ASP A 1 206 ? 51.473 34.292 -73.253 1.00 97.81 206 ASP A C 1
ATOM 1589 O O . ASP A 1 206 ? 52.179 34.889 -74.065 1.00 97.81 206 ASP A O 1
ATOM 1593 N N . HIS A 1 207 ? 51.419 34.679 -71.971 1.00 97.62 207 HIS A N 1
ATOM 1594 C CA . HIS A 1 207 ? 52.209 35.806 -71.460 1.00 97.62 207 HIS A CA 1
ATOM 1595 C C . HIS A 1 207 ? 53.716 35.543 -71.576 1.00 97.62 207 HIS A C 1
ATOM 1597 O O . HIS A 1 207 ? 54.462 36.446 -71.946 1.00 97.62 207 HIS A O 1
ATOM 1603 N N . CYS A 1 208 ? 54.184 34.329 -71.272 1.00 97.31 208 CYS A N 1
ATOM 1604 C CA . CYS A 1 208 ? 55.592 33.968 -71.429 1.00 97.31 208 CYS A CA 1
ATOM 1605 C C . CYS A 1 208 ? 56.047 34.087 -72.887 1.00 97.31 208 CYS A C 1
ATOM 1607 O O . CYS A 1 208 ? 57.113 34.650 -73.119 1.00 97.31 208 CYS A O 1
ATOM 1609 N N . GLN A 1 209 ? 55.235 33.638 -73.848 1.00 97.38 209 GLN A N 1
ATOM 1610 C CA . GLN A 1 209 ? 55.537 33.781 -75.278 1.00 97.38 209 GLN A CA 1
ATOM 1611 C C . GLN A 1 209 ? 55.659 35.251 -75.689 1.00 97.38 209 GLN A C 1
ATOM 1613 O O . GLN A 1 209 ? 56.633 35.627 -76.330 1.00 97.38 209 GLN A O 1
ATOM 1618 N N . VAL A 1 210 ? 54.730 36.107 -75.249 1.00 97.81 210 VAL A N 1
ATOM 1619 C CA . VAL A 1 210 ? 54.805 37.553 -75.522 1.00 97.81 210 VAL A CA 1
ATOM 1620 C C . VAL A 1 210 ? 56.091 38.159 -74.954 1.00 97.81 210 VAL A C 1
ATOM 1622 O O . VAL A 1 210 ? 56.765 38.925 -75.636 1.00 97.81 210 VAL A O 1
ATOM 1625 N N . MET A 1 211 ? 56.475 37.792 -73.728 1.00 97.12 211 MET A N 1
ATOM 1626 C CA . MET A 1 211 ? 57.722 38.280 -73.129 1.00 97.12 211 MET A CA 1
ATOM 1627 C C . MET A 1 211 ? 58.969 37.776 -73.869 1.00 97.12 211 MET A C 1
ATOM 1629 O O . MET A 1 211 ? 59.969 38.492 -73.932 1.00 97.12 211 MET A O 1
ATOM 1633 N N . GLU A 1 212 ? 58.939 36.553 -74.404 1.00 97.19 212 GLU A N 1
ATOM 1634 C CA . GLU A 1 212 ? 60.004 36.022 -75.259 1.00 97.19 212 GLU A CA 1
ATOM 1635 C C . GLU A 1 212 ? 60.108 36.830 -76.562 1.00 97.19 212 GLU A C 1
ATOM 1637 O O . GLU A 1 212 ? 61.203 37.285 -76.898 1.00 97.19 212 GLU A O 1
ATOM 1642 N N . ASP A 1 213 ? 58.984 37.109 -77.227 1.00 97.12 213 ASP A N 1
ATOM 1643 C CA . ASP A 1 213 ? 58.930 37.928 -78.445 1.00 97.12 213 ASP A CA 1
ATOM 1644 C C . ASP A 1 213 ? 59.456 39.358 -78.207 1.00 97.12 213 ASP A C 1
ATOM 1646 O O . ASP A 1 213 ? 60.296 39.853 -78.969 1.00 97.12 213 ASP A O 1
ATOM 1650 N N . GLU A 1 214 ? 59.025 40.013 -77.121 1.00 97.44 214 GLU A N 1
ATOM 1651 C CA . GLU A 1 214 ? 59.510 41.341 -76.715 1.00 97.44 214 GLU A CA 1
ATOM 1652 C C . GLU A 1 214 ? 61.015 41.323 -76.404 1.00 97.44 214 GLU A C 1
ATOM 1654 O O . GLU A 1 214 ? 61.755 42.235 -76.786 1.00 97.44 214 GLU A O 1
ATOM 1659 N N . ALA A 1 215 ? 61.506 40.272 -75.738 1.00 96.12 215 ALA A N 1
ATOM 1660 C CA . ALA A 1 215 ? 62.929 40.117 -75.462 1.00 96.12 215 ALA A CA 1
ATOM 1661 C C . ALA A 1 215 ? 63.740 39.947 -76.756 1.00 96.12 215 ALA A C 1
ATOM 1663 O O . ALA A 1 215 ? 64.821 40.532 -76.875 1.00 96.12 215 ALA A O 1
ATOM 1664 N N . GLU A 1 216 ? 63.235 39.190 -77.733 1.00 96.50 216 GLU A N 1
ATOM 1665 C CA . GLU A 1 216 ? 63.861 39.078 -79.050 1.00 96.50 216 GLU A CA 1
ATOM 1666 C C . GLU A 1 216 ? 63.847 40.413 -79.813 1.00 96.50 216 GLU A C 1
ATOM 1668 O O . GLU A 1 216 ? 64.839 40.764 -80.455 1.00 96.50 216 GLU A O 1
ATOM 1673 N N . GLU A 1 217 ? 62.757 41.185 -79.755 1.00 96.62 217 GLU A N 1
ATOM 1674 C CA . GLU A 1 217 ? 62.669 42.514 -80.374 1.00 96.62 217 GLU A CA 1
ATOM 1675 C C . GLU A 1 217 ? 63.681 43.491 -79.764 1.00 96.62 217 GLU A C 1
ATOM 1677 O O . GLU A 1 217 ? 64.497 44.066 -80.491 1.00 96.62 217 GLU A O 1
ATOM 1682 N N . LEU A 1 218 ? 63.732 43.590 -78.434 1.00 95.62 218 LEU A N 1
ATOM 1683 C CA . LEU A 1 218 ? 64.728 44.405 -77.735 1.00 95.62 218 LEU A CA 1
ATOM 1684 C C . LEU A 1 218 ? 66.160 43.950 -78.055 1.00 95.62 218 LEU A C 1
ATOM 1686 O O . LEU A 1 218 ? 67.054 44.780 -78.235 1.00 95.62 218 LEU A O 1
ATOM 1690 N N . GLN A 1 219 ? 66.407 42.641 -78.178 1.00 94.62 219 GLN A N 1
ATOM 1691 C CA . GLN A 1 219 ? 67.710 42.129 -78.615 1.00 94.62 219 GLN A CA 1
ATOM 1692 C C . GLN A 1 219 ? 68.064 42.585 -80.040 1.00 94.62 219 GLN A C 1
ATOM 1694 O O . GLN A 1 219 ? 69.215 42.974 -80.281 1.00 94.62 219 GLN A O 1
ATOM 1699 N N . ARG A 1 220 ? 67.102 42.591 -80.976 1.00 94.56 220 ARG A N 1
ATOM 1700 C CA . ARG A 1 220 ? 67.290 43.115 -82.344 1.00 94.56 220 ARG A CA 1
ATOM 1701 C C . ARG A 1 220 ? 67.614 44.611 -82.325 1.00 94.56 220 ARG A C 1
ATOM 1703 O O . ARG A 1 220 ? 68.560 45.031 -82.996 1.00 94.56 220 ARG A O 1
ATOM 1710 N N . GLU A 1 221 ? 66.896 45.403 -81.529 1.00 95.31 221 GLU A N 1
ATOM 1711 C CA . GLU A 1 221 ? 67.154 46.841 -81.370 1.00 95.31 221 GLU A CA 1
ATOM 1712 C C . GLU A 1 221 ? 68.544 47.119 -80.793 1.00 95.31 221 GLU A C 1
ATOM 1714 O O . GLU A 1 221 ? 69.297 47.928 -81.342 1.00 95.31 221 GLU A O 1
ATOM 1719 N N . VAL A 1 222 ? 68.929 46.412 -79.725 1.00 93.81 222 VAL A N 1
ATOM 1720 C CA . VAL A 1 222 ? 70.264 46.524 -79.121 1.00 93.81 222 VAL A CA 1
ATOM 1721 C C . VAL A 1 222 ? 71.343 46.203 -80.149 1.00 93.81 222 VAL A C 1
ATOM 1723 O O . VAL A 1 222 ? 72.344 46.916 -80.221 1.00 93.81 222 VAL A O 1
ATOM 1726 N N . PHE A 1 223 ? 71.159 45.162 -80.963 1.00 93.69 223 PHE A N 1
ATOM 1727 C CA . PHE A 1 223 ? 72.114 44.819 -82.014 1.00 93.69 223 PHE A CA 1
ATOM 1728 C C . PHE A 1 223 ? 72.231 45.928 -83.072 1.00 93.69 223 PHE A C 1
ATOM 1730 O O . PHE A 1 223 ? 73.343 46.315 -83.433 1.00 93.69 223 PHE A O 1
ATOM 1737 N N . ALA A 1 224 ? 71.108 46.496 -83.521 1.00 92.75 224 ALA A N 1
ATOM 1738 C CA . ALA A 1 224 ? 71.094 47.599 -84.481 1.00 92.75 224 ALA A CA 1
ATOM 1739 C C . ALA A 1 224 ? 71.744 48.877 -83.919 1.00 92.75 224 ALA A C 1
ATOM 1741 O O . ALA A 1 224 ? 72.536 49.528 -84.606 1.00 92.75 224 ALA A O 1
ATOM 1742 N N . LEU A 1 225 ? 71.457 49.225 -82.661 1.00 92.38 225 LEU A N 1
ATOM 1743 C CA . LEU A 1 225 ? 72.088 50.352 -81.974 1.00 92.38 225 LEU A CA 1
ATOM 1744 C C . LEU A 1 225 ? 73.591 50.128 -81.802 1.00 92.38 225 LEU A C 1
ATOM 1746 O O . LEU A 1 225 ? 74.365 51.034 -82.098 1.00 92.38 225 LEU A O 1
ATOM 1750 N N . ARG A 1 226 ? 74.022 48.924 -81.403 1.00 89.25 226 ARG A N 1
ATOM 1751 C CA . ARG A 1 226 ? 75.449 48.564 -81.340 1.00 89.25 226 ARG A CA 1
ATOM 1752 C C . ARG A 1 226 ? 76.117 48.720 -82.704 1.00 89.25 226 ARG A C 1
ATOM 1754 O O . ARG A 1 226 ? 77.183 49.318 -82.773 1.00 89.25 226 ARG A O 1
ATOM 1761 N N . ALA A 1 227 ? 75.491 48.257 -83.787 1.00 88.12 227 ALA A N 1
ATOM 1762 C CA . ALA A 1 227 ? 76.029 48.427 -85.136 1.00 88.12 227 ALA A CA 1
ATOM 1763 C C . ALA A 1 227 ? 76.222 49.914 -85.490 1.00 88.12 227 ALA A C 1
ATOM 1765 O O . ALA A 1 227 ? 77.318 50.299 -85.895 1.00 88.12 227 ALA A O 1
ATOM 1766 N N . ARG A 1 228 ? 75.215 50.761 -85.231 1.00 89.00 228 ARG A N 1
ATOM 1767 C CA . ARG A 1 228 ? 75.308 52.220 -85.424 1.00 89.00 228 ARG A CA 1
ATOM 1768 C C . ARG A 1 228 ? 76.402 52.863 -84.569 1.00 89.00 228 ARG A C 1
ATOM 1770 O O . ARG A 1 228 ? 77.140 53.701 -85.070 1.00 89.00 228 ARG A O 1
ATOM 1777 N N . VAL A 1 229 ? 76.542 52.462 -83.303 1.00 86.94 229 VAL A N 1
ATOM 1778 C CA . VAL A 1 229 ? 77.637 52.932 -82.433 1.00 86.94 229 VAL A CA 1
ATOM 1779 C C . VAL A 1 229 ? 78.988 52.558 -83.036 1.00 86.94 229 VAL A C 1
ATOM 1781 O O . VAL A 1 229 ? 79.840 53.427 -83.167 1.00 86.94 229 VAL A O 1
ATOM 1784 N N . THR A 1 230 ? 79.170 51.313 -83.491 1.00 85.44 230 THR A N 1
ATOM 1785 C CA . THR A 1 230 ? 80.437 50.902 -84.122 1.00 85.44 230 THR A CA 1
ATOM 1786 C C . THR A 1 230 ? 80.719 51.616 -85.446 1.00 85.44 230 THR A C 1
ATOM 1788 O O . THR A 1 230 ? 81.872 51.709 -85.851 1.00 85.44 230 THR A O 1
ATOM 1791 N N . GLU A 1 231 ? 79.696 52.078 -86.164 1.00 84.62 231 GLU A N 1
ATOM 1792 C CA . GLU A 1 231 ? 79.852 52.894 -87.374 1.00 84.62 231 GLU A CA 1
ATOM 1793 C C . GLU A 1 231 ? 80.308 54.314 -87.011 1.00 84.62 231 GLU A C 1
ATOM 1795 O O . GLU A 1 231 ? 81.342 54.764 -87.495 1.00 84.62 231 GLU A O 1
ATOM 1800 N N . LEU A 1 232 ? 79.639 54.962 -86.052 1.00 85.94 232 LEU A N 1
ATOM 1801 C CA . LEU A 1 232 ? 80.025 56.288 -85.557 1.00 85.94 232 LEU A CA 1
ATOM 1802 C C . LEU A 1 232 ? 81.413 56.302 -84.892 1.00 85.94 232 LEU A C 1
ATOM 1804 O O . LEU A 1 232 ? 82.163 57.261 -85.063 1.00 85.94 232 LEU A O 1
ATOM 1808 N N . GLU A 1 233 ? 81.781 55.253 -84.148 1.00 82.62 233 GLU A N 1
ATOM 1809 C CA . GLU A 1 233 ? 83.127 55.097 -83.575 1.00 82.62 233 GLU A CA 1
ATOM 1810 C C . GLU A 1 233 ? 84.199 55.024 -84.673 1.00 82.62 233 GLU A C 1
ATOM 1812 O O . GLU A 1 233 ? 85.247 55.661 -84.542 1.00 82.62 233 GLU A O 1
ATOM 1817 N N . ARG A 1 234 ? 83.922 54.309 -85.778 1.00 79.25 234 ARG A N 1
ATOM 1818 C CA . ARG A 1 234 ? 84.812 54.256 -86.950 1.00 79.25 234 ARG A CA 1
ATOM 1819 C C . ARG A 1 234 ? 84.954 55.626 -87.607 1.00 79.25 234 ARG A C 1
ATOM 1821 O O . ARG A 1 234 ? 86.081 56.033 -87.877 1.00 79.25 234 ARG A O 1
ATOM 1828 N N . ASP A 1 235 ? 83.849 56.339 -87.816 1.00 83.44 235 ASP A N 1
ATOM 1829 C CA . ASP A 1 235 ? 83.857 57.674 -88.430 1.00 83.44 235 ASP A CA 1
ATOM 1830 C C . ASP A 1 235 ? 84.596 58.709 -87.566 1.00 83.44 235 ASP A C 1
ATOM 1832 O O . ASP A 1 235 ? 85.290 59.585 -88.084 1.00 83.44 235 ASP A O 1
ATOM 1836 N N . ALA A 1 236 ? 84.501 58.588 -86.240 1.00 79.31 236 ALA A N 1
ATOM 1837 C CA . ALA A 1 236 ? 85.190 59.452 -85.283 1.00 79.31 236 ALA A CA 1
ATOM 1838 C C . ALA A 1 236 ? 86.668 59.073 -85.044 1.00 79.31 236 ALA A C 1
ATOM 1840 O O . ALA A 1 236 ? 87.366 59.780 -84.314 1.00 79.31 236 ALA A O 1
ATOM 1841 N N . GLY A 1 237 ? 87.158 57.969 -85.624 1.00 74.81 237 GLY A N 1
ATOM 1842 C CA . GLY A 1 237 ? 88.525 57.475 -85.422 1.00 74.81 237 GLY A CA 1
ATOM 1843 C C . GLY A 1 237 ? 88.802 56.941 -84.009 1.00 74.81 237 GLY A C 1
ATOM 1844 O O . GLY A 1 237 ? 89.960 56.880 -83.591 1.00 74.81 237 GLY A O 1
ATOM 1845 N N . LEU A 1 238 ? 87.755 56.574 -83.262 1.00 72.81 238 LEU A N 1
ATOM 1846 C CA . LEU A 1 238 ? 87.851 56.000 -81.919 1.00 72.81 238 LEU A CA 1
ATOM 1847 C C . LEU A 1 238 ? 87.994 54.466 -82.004 1.00 72.81 238 LEU A C 1
ATOM 1849 O O . LEU A 1 238 ? 87.430 53.841 -82.904 1.00 72.81 238 LEU A O 1
ATOM 1853 N N . PRO A 1 239 ? 88.755 53.824 -81.096 1.00 65.88 239 PRO A N 1
ATOM 1854 C CA . PRO A 1 239 ? 88.845 52.367 -81.062 1.00 65.88 239 PRO A CA 1
ATOM 1855 C C . PRO A 1 239 ? 87.474 51.752 -80.729 1.00 65.88 239 PRO A C 1
ATOM 1857 O O . PRO A 1 239 ? 86.753 52.321 -79.906 1.00 65.88 239 PRO A O 1
ATOM 1860 N N . PRO A 1 240 ? 87.119 50.591 -81.316 1.00 64.69 240 PRO A N 1
ATOM 1861 C CA . PRO A 1 240 ? 85.823 49.967 -81.082 1.00 64.69 240 PRO A CA 1
ATOM 1862 C C . PRO A 1 240 ? 85.643 49.625 -79.602 1.00 64.69 240 PRO A C 1
ATOM 1864 O O . PRO A 1 240 ? 86.525 49.011 -78.988 1.00 64.69 240 PRO A O 1
ATOM 1867 N N . SER A 1 241 ? 84.495 49.988 -79.030 1.00 62.88 241 SER A N 1
ATOM 1868 C CA . SER A 1 241 ? 84.164 49.614 -77.656 1.00 62.88 241 SER A CA 1
ATOM 1869 C C . SER A 1 241 ? 83.938 48.095 -77.556 1.00 62.88 241 SER A C 1
ATOM 1871 O O . SER A 1 241 ? 82.996 47.527 -78.108 1.00 62.88 241 SER A O 1
ATOM 1873 N N . LEU A 1 242 ? 84.838 47.392 -76.854 1.00 54.56 242 LEU A N 1
ATOM 1874 C CA . LEU A 1 242 ? 84.682 45.971 -76.527 1.00 54.56 242 LEU A CA 1
ATOM 1875 C C . LEU A 1 242 ? 83.530 45.805 -75.530 1.00 54.56 242 LEU A C 1
ATOM 1877 O O . LEU A 1 242 ? 83.718 45.923 -74.320 1.00 54.56 242 LEU A O 1
ATOM 1881 N N . LEU A 1 243 ? 82.342 45.496 -76.039 1.00 57.91 243 LEU A N 1
ATOM 1882 C CA . LEU A 1 243 ? 81.248 44.955 -75.240 1.00 57.91 243 LEU A CA 1
ATOM 1883 C C . LEU A 1 243 ? 81.061 43.476 -75.593 1.00 57.91 243 LEU A C 1
ATOM 1885 O O . LEU A 1 243 ? 81.104 43.123 -76.775 1.00 57.91 243 LEU A O 1
ATOM 1889 N N . PRO A 1 244 ? 80.874 42.594 -74.594 1.00 51.56 244 PRO A N 1
ATOM 1890 C CA . PRO A 1 244 ? 80.803 41.163 -74.831 1.00 51.56 244 PRO A CA 1
ATOM 1891 C C . PRO A 1 244 ? 79.631 40.849 -75.770 1.00 51.56 244 PRO A C 1
ATOM 1893 O O . PRO A 1 244 ? 78.537 41.423 -75.670 1.00 51.56 244 PRO A O 1
ATOM 1896 N N . GLY A 1 245 ? 79.904 39.961 -76.728 1.00 47.62 245 GLY A N 1
ATOM 1897 C CA . GLY A 1 245 ? 78.913 39.449 -77.665 1.00 47.62 245 GLY A CA 1
ATOM 1898 C C . GLY A 1 245 ? 77.761 38.731 -76.949 1.00 47.62 245 GLY A C 1
ATOM 1899 O O . GLY A 1 245 ? 77.870 38.403 -75.765 1.00 47.62 245 GLY A O 1
ATOM 1900 N N . PRO A 1 246 ? 76.646 38.485 -77.654 1.00 51.25 246 PRO A N 1
ATOM 1901 C CA . PRO A 1 246 ? 75.497 37.767 -77.118 1.00 51.25 246 PRO A CA 1
ATOM 1902 C C . PRO A 1 246 ? 75.874 36.287 -76.963 1.00 51.25 246 PRO A C 1
ATOM 1904 O O . PRO A 1 246 ? 75.702 35.474 -77.861 1.00 51.25 246 PRO A O 1
ATOM 1907 N N . GLY A 1 247 ? 76.495 35.960 -75.836 1.00 50.50 247 GLY A N 1
ATOM 1908 C CA . GLY A 1 247 ? 77.044 34.641 -75.543 1.00 50.50 247 GLY A CA 1
ATOM 1909 C C . GLY A 1 247 ? 77.240 34.494 -74.043 1.00 50.50 247 GLY A C 1
ATOM 1910 O O . GLY A 1 247 ? 78.362 34.403 -73.561 1.00 50.50 247 GLY A O 1
ATOM 1911 N N . GLY A 1 248 ? 76.131 34.556 -73.307 1.00 41.16 248 GLY A N 1
ATOM 1912 C CA . GLY A 1 248 ? 76.097 34.484 -71.849 1.00 41.16 248 GLY A CA 1
ATOM 1913 C C . GLY A 1 248 ? 74.768 33.946 -71.326 1.00 41.16 248 GLY A C 1
ATOM 1914 O O . GLY A 1 248 ? 74.274 34.422 -70.313 1.00 41.16 248 GLY A O 1
ATOM 1915 N N . MET A 1 249 ? 74.164 32.974 -72.018 1.00 47.69 249 MET A N 1
ATOM 1916 C CA . MET A 1 249 ? 73.186 32.094 -71.379 1.00 47.69 249 MET A CA 1
ATOM 1917 C C . MET A 1 249 ? 73.961 31.081 -70.538 1.00 47.69 249 MET A C 1
ATOM 1919 O O . MET A 1 249 ? 74.596 30.168 -71.058 1.00 47.69 249 MET A O 1
ATOM 1923 N N . GLY A 1 250 ? 73.942 31.294 -69.227 1.00 41.34 250 GLY A N 1
ATOM 1924 C CA . GLY A 1 250 ? 74.641 30.463 -68.257 1.00 41.34 250 GLY A CA 1
ATOM 1925 C C . GLY A 1 250 ? 74.216 30.779 -66.830 1.00 41.34 250 GLY A C 1
ATOM 1926 O O . GLY A 1 250 ? 75.047 31.149 -66.015 1.00 41.34 250 GLY A O 1
ATOM 1927 N N . GLY A 1 251 ? 72.917 30.641 -66.549 1.00 44.84 251 GLY A N 1
ATOM 1928 C CA . GLY A 1 251 ? 72.420 30.293 -65.216 1.00 44.84 251 GLY A CA 1
ATOM 1929 C C . GLY A 1 251 ? 72.384 31.398 -64.162 1.00 44.84 251 GLY A C 1
ATOM 1930 O O . GLY A 1 251 ? 73.189 31.393 -63.240 1.00 44.84 251 GLY A O 1
ATOM 1931 N N . MET A 1 252 ? 71.349 32.237 -64.199 1.00 46.78 252 MET A N 1
ATOM 1932 C CA . MET A 1 252 ? 70.745 32.789 -62.980 1.00 46.78 252 MET A CA 1
ATOM 1933 C C . MET A 1 252 ? 69.233 32.908 -63.185 1.00 46.78 252 MET A C 1
ATOM 1935 O O . MET A 1 252 ? 68.736 33.907 -63.687 1.00 46.78 252 MET A O 1
ATOM 1939 N N . GLY A 1 253 ? 68.512 31.854 -62.807 1.00 37.31 253 GLY A N 1
ATOM 1940 C CA . GLY A 1 253 ? 67.064 31.871 -62.625 1.00 37.31 253 GLY A CA 1
ATOM 1941 C C . GLY A 1 253 ? 66.769 31.528 -61.174 1.00 37.31 253 GLY A C 1
ATOM 1942 O O . GLY A 1 253 ? 66.861 30.368 -60.777 1.00 37.31 253 GLY A O 1
ATOM 1943 N N . GLY A 1 254 ? 66.491 32.553 -60.370 1.00 46.03 254 GLY A N 1
ATOM 1944 C CA . GLY A 1 254 ? 65.955 32.384 -59.028 1.00 46.03 254 GLY A CA 1
ATOM 1945 C C . GLY A 1 254 ? 64.559 31.772 -59.097 1.00 46.03 254 GLY A C 1
ATOM 1946 O O . GLY A 1 254 ? 63.705 32.249 -59.835 1.00 46.03 254 GLY A O 1
ATOM 1947 N N . GLY A 1 255 ? 64.335 30.727 -58.306 1.00 35.81 255 GLY A N 1
ATOM 1948 C CA . GLY A 1 255 ? 63.024 30.132 -58.076 1.00 35.81 255 GLY A CA 1
ATOM 1949 C C . GLY A 1 255 ? 62.835 29.899 -56.584 1.00 35.81 255 GLY A C 1
ATOM 1950 O O . GLY A 1 255 ? 63.180 28.839 -56.066 1.00 35.81 255 GLY A O 1
ATOM 1951 N N . MET A 1 256 ? 62.320 30.908 -55.879 1.00 41.81 256 MET A N 1
ATOM 1952 C CA . MET A 1 256 ? 61.755 30.745 -54.540 1.00 41.81 256 MET A CA 1
ATOM 1953 C C . MET A 1 256 ? 60.275 30.361 -54.664 1.00 41.81 256 MET A C 1
ATOM 1955 O O . MET A 1 256 ? 59.440 31.230 -54.871 1.00 41.81 256 MET A O 1
ATOM 1959 N N . GLY A 1 257 ? 59.993 29.072 -54.445 1.00 38.59 257 GLY A N 1
ATOM 1960 C CA . GLY A 1 257 ? 58.775 28.532 -53.815 1.00 38.59 257 GLY A CA 1
ATOM 1961 C C . GLY A 1 257 ? 57.440 28.587 -54.582 1.00 38.59 257 GLY A C 1
ATOM 1962 O O . GLY A 1 257 ? 57.356 29.233 -55.620 1.00 38.59 257 GLY A O 1
ATOM 1963 N N . PRO A 1 258 ? 56.369 27.947 -54.055 1.00 49.50 258 PRO A N 1
ATOM 1964 C CA . PRO A 1 258 ? 56.269 27.325 -52.729 1.00 49.50 258 PRO A CA 1
ATOM 1965 C C . PRO A 1 258 ? 55.732 25.873 -52.709 1.00 49.50 258 PRO A C 1
ATOM 1967 O O . PRO A 1 258 ? 54.976 25.449 -53.569 1.00 49.50 258 PRO A O 1
ATOM 1970 N N . GLY A 1 259 ? 56.067 25.160 -51.627 1.00 38.06 259 GLY A N 1
ATOM 1971 C CA . GLY A 1 259 ? 55.123 24.344 -50.852 1.00 38.06 259 GLY A CA 1
ATOM 1972 C C . GLY A 1 259 ? 54.513 23.082 -51.474 1.00 38.06 259 GLY A C 1
ATOM 1973 O O . GLY A 1 259 ? 53.615 23.152 -52.301 1.00 38.06 259 GLY A O 1
ATOM 1974 N N . GLY A 1 260 ? 54.836 21.925 -50.888 1.00 34.09 260 GLY A N 1
ATOM 1975 C CA . GLY A 1 260 ? 53.886 20.813 -50.866 1.00 34.09 260 GLY A CA 1
ATOM 1976 C C . GLY A 1 260 ? 54.481 19.437 -50.593 1.00 34.09 260 GLY A C 1
ATOM 1977 O O . GLY A 1 260 ? 55.228 18.916 -51.404 1.00 34.09 260 GLY A O 1
ATOM 1978 N N . MET A 1 261 ? 53.995 18.829 -49.507 1.00 42.78 261 MET A N 1
ATOM 1979 C CA . MET A 1 261 ? 53.955 17.388 -49.208 1.00 42.78 261 MET A CA 1
ATOM 1980 C C . MET A 1 261 ? 55.128 16.774 -48.433 1.00 42.78 261 MET A C 1
ATOM 1982 O O . MET A 1 261 ? 56.179 16.439 -48.963 1.00 42.78 261 MET A O 1
ATOM 1986 N N . GLY A 1 262 ? 54.852 16.509 -47.153 1.00 37.09 262 GLY A N 1
ATOM 1987 C CA . GLY A 1 262 ? 55.629 15.595 -46.323 1.00 37.09 262 GLY A CA 1
ATOM 1988 C C . GLY A 1 262 ? 55.283 15.735 -44.844 1.00 37.09 262 GLY A C 1
ATOM 1989 O O . GLY A 1 262 ? 56.042 16.336 -44.097 1.00 37.09 262 GLY A O 1
ATOM 1990 N N . GLY A 1 263 ? 54.133 15.212 -44.412 1.00 35.59 263 GLY A N 1
ATOM 1991 C CA . GLY A 1 263 ? 53.722 15.266 -43.006 1.00 35.59 263 GLY A CA 1
ATOM 1992 C C . GLY A 1 263 ? 52.738 14.161 -42.662 1.00 35.59 263 GLY A C 1
ATOM 1993 O O . GLY A 1 263 ? 51.533 14.332 -42.807 1.00 35.59 263 GLY A O 1
ATOM 1994 N N . GLY A 1 264 ? 53.289 13.013 -42.271 1.00 35.50 264 GLY A N 1
ATOM 1995 C CA . GLY A 1 264 ? 52.559 11.817 -41.884 1.00 35.50 264 GLY A CA 1
ATOM 1996 C C . GLY A 1 264 ? 51.807 11.932 -40.556 1.00 35.50 264 GLY A C 1
ATOM 1997 O O . GLY A 1 264 ? 52.019 12.824 -39.740 1.00 35.50 264 GLY A O 1
ATOM 1998 N N . MET A 1 265 ? 50.920 10.955 -40.397 1.00 41.59 265 MET A N 1
ATOM 1999 C CA . MET A 1 265 ? 50.079 10.635 -39.247 1.00 41.59 265 MET A CA 1
ATOM 2000 C C . MET A 1 265 ? 50.794 10.660 -37.885 1.00 41.59 265 MET A C 1
ATOM 2002 O O . MET A 1 265 ? 51.896 10.137 -37.740 1.00 41.59 265 MET A O 1
ATOM 2006 N N . GLY A 1 266 ? 50.075 11.123 -36.857 1.00 33.81 266 GLY A N 1
ATOM 2007 C CA . GLY A 1 266 ? 50.392 10.893 -35.444 1.00 33.81 266 GLY A CA 1
ATOM 2008 C C . GLY A 1 266 ? 49.330 11.496 -34.504 1.00 33.81 266 GLY A C 1
ATOM 2009 O O . GLY A 1 266 ? 49.028 12.675 -34.667 1.00 33.81 266 GLY A O 1
ATOM 2010 N N . PRO A 1 267 ? 48.726 10.735 -33.563 1.00 64.62 267 PRO A N 1
ATOM 2011 C CA . PRO A 1 267 ? 47.501 11.122 -32.851 1.00 64.62 267 PRO A CA 1
ATOM 2012 C C . PRO A 1 267 ? 47.727 11.674 -31.427 1.00 64.62 267 PRO A C 1
ATOM 2014 O O . PRO A 1 267 ? 48.729 11.381 -30.780 1.00 64.62 267 PRO A O 1
ATOM 2017 N N . GLY A 1 268 ? 46.715 12.382 -30.906 1.00 35.56 268 GLY A N 1
ATOM 2018 C CA . GLY A 1 268 ? 46.604 12.872 -29.519 1.00 35.56 268 GLY A CA 1
ATOM 2019 C C . GLY A 1 268 ? 46.498 14.400 -29.487 1.00 35.56 268 GLY A C 1
ATOM 2020 O O . GLY A 1 268 ? 47.201 15.073 -30.220 1.00 35.56 268 GLY A O 1
ATOM 2021 N N . GLY A 1 269 ? 45.639 15.067 -28.725 1.00 35.12 269 GLY A N 1
ATOM 2022 C CA . GLY A 1 269 ? 44.809 14.725 -27.576 1.00 35.12 269 GLY A CA 1
ATOM 2023 C C . GLY A 1 269 ? 44.658 16.019 -26.755 1.00 35.12 269 GLY A C 1
ATOM 2024 O O . GLY A 1 269 ? 45.606 16.795 -26.696 1.00 35.12 269 GLY A O 1
ATOM 2025 N N . PHE A 1 270 ? 43.500 16.214 -26.108 1.00 36.00 270 PHE A N 1
ATOM 2026 C CA . PHE A 1 270 ? 43.113 17.360 -25.250 1.00 36.00 270 PHE A CA 1
ATOM 2027 C C . PHE A 1 270 ? 42.839 18.674 -26.013 1.00 36.00 270 PHE A C 1
ATOM 2029 O O . PHE A 1 270 ? 43.626 19.111 -26.831 1.00 36.00 270 PHE A O 1
ATOM 2036 N N . GLY A 1 271 ? 41.724 19.386 -25.849 1.00 35.47 271 GLY A N 1
ATOM 2037 C CA . GLY A 1 271 ? 40.795 19.502 -24.730 1.00 35.47 271 GLY A CA 1
ATOM 2038 C C . GLY A 1 271 ? 40.664 20.997 -24.417 1.00 35.47 271 GLY A C 1
ATOM 2039 O O . GLY A 1 271 ? 41.621 21.599 -23.950 1.00 35.47 271 GLY A O 1
ATOM 2040 N N . GLY A 1 272 ? 39.514 21.624 -24.681 1.00 33.59 272 GLY A N 1
ATOM 2041 C CA . GLY A 1 272 ? 39.355 23.059 -24.420 1.00 33.59 272 GLY A CA 1
ATOM 2042 C C . GLY A 1 272 ? 37.983 23.600 -24.795 1.00 33.59 272 GLY A C 1
ATOM 2043 O O . GLY A 1 272 ? 37.590 23.587 -25.951 1.00 33.59 272 GLY A O 1
ATOM 2044 N N . ARG A 1 273 ? 37.245 24.039 -23.778 1.00 42.62 273 ARG A N 1
ATOM 2045 C CA . ARG A 1 273 ? 35.852 24.497 -23.809 1.00 42.62 273 ARG A CA 1
ATOM 2046 C C . ARG A 1 273 ? 35.700 25.819 -24.567 1.00 42.62 273 ARG A C 1
ATOM 2048 O O . ARG A 1 273 ? 36.484 26.734 -24.353 1.00 42.62 273 ARG A O 1
ATOM 2055 N N . GLY A 1 274 ? 34.605 25.957 -25.310 1.00 34.44 274 GLY A N 1
ATOM 2056 C CA . GLY A 1 274 ? 34.169 27.217 -25.911 1.00 34.44 274 GLY A CA 1
ATOM 2057 C C . GLY A 1 274 ? 32.669 27.199 -26.172 1.00 34.44 274 GLY A C 1
ATOM 2058 O O . GLY A 1 274 ? 32.216 26.809 -27.238 1.00 34.44 274 GLY A O 1
ATOM 2059 N N . ARG A 1 275 ? 31.909 27.565 -25.142 1.00 38.50 275 ARG A N 1
ATOM 2060 C CA . ARG A 1 275 ? 30.459 27.777 -25.136 1.00 38.50 275 ARG A CA 1
ATOM 2061 C C . ARG A 1 275 ? 30.095 28.888 -26.136 1.00 38.50 275 ARG A C 1
ATOM 2063 O O . ARG A 1 275 ? 30.561 30.005 -25.952 1.00 38.50 275 ARG A O 1
ATOM 2070 N N . PHE A 1 276 ? 29.208 28.612 -27.091 1.00 35.06 276 PHE A N 1
ATOM 2071 C CA . PHE A 1 276 ? 28.346 29.632 -27.694 1.00 35.06 276 PHE A CA 1
ATOM 2072 C C . PHE A 1 276 ? 26.897 29.148 -27.667 1.00 35.06 276 PHE A C 1
ATOM 2074 O O . PHE A 1 276 ? 26.532 28.135 -28.255 1.00 35.06 276 PHE A O 1
ATOM 2081 N N . ASP A 1 277 ? 26.127 29.880 -26.875 1.00 38.53 277 ASP A N 1
ATOM 2082 C CA . ASP A 1 277 ? 24.682 29.851 -26.730 1.00 38.53 277 ASP A CA 1
ATOM 2083 C C . ASP A 1 277 ? 24.097 30.845 -27.741 1.00 38.53 277 ASP A C 1
ATOM 2085 O O . ASP A 1 277 ? 24.579 31.974 -27.828 1.00 38.53 277 ASP A O 1
ATOM 2089 N N . MET A 1 278 ? 23.087 30.419 -28.496 1.00 41.97 278 MET A N 1
ATOM 2090 C CA . MET A 1 278 ? 22.129 31.286 -29.183 1.00 41.97 278 MET A CA 1
ATOM 2091 C C . MET A 1 278 ? 20.806 30.526 -29.248 1.00 41.97 278 MET A C 1
ATOM 2093 O O . MET A 1 278 ? 20.538 29.746 -30.161 1.00 41.97 278 MET A O 1
ATOM 2097 N N . GLY A 1 279 ? 19.991 30.729 -28.217 1.00 34.03 279 GLY A N 1
ATOM 2098 C CA . GLY A 1 279 ? 18.572 30.419 -28.253 1.00 34.03 279 GLY A CA 1
ATOM 2099 C C . GLY A 1 279 ? 17.783 31.375 -29.153 1.00 34.03 279 GLY A C 1
ATOM 2100 O O . GLY A 1 279 ? 18.179 32.514 -29.391 1.00 34.03 279 GLY A O 1
ATOM 2101 N N . GLY A 1 280 ? 16.603 30.914 -29.573 1.00 34.66 280 GLY A N 1
ATOM 2102 C CA . GLY A 1 280 ? 15.510 31.774 -30.027 1.00 34.66 280 GLY A CA 1
ATOM 2103 C C . GLY A 1 280 ? 14.778 31.260 -31.264 1.00 34.66 280 GLY A C 1
ATOM 2104 O O . GLY A 1 280 ? 15.312 31.311 -32.363 1.00 34.66 280 GLY A O 1
ATOM 2105 N N . GLY A 1 281 ? 13.517 30.844 -31.099 1.00 32.78 281 GLY A N 1
ATOM 2106 C CA . GLY A 1 281 ? 12.599 30.687 -32.233 1.00 32.78 281 GLY A CA 1
ATOM 2107 C C . GLY A 1 281 ? 11.456 29.704 -32.009 1.00 32.78 281 GLY A C 1
ATOM 2108 O O . GLY A 1 281 ? 11.460 28.610 -32.560 1.00 32.78 281 GLY A O 1
ATOM 2109 N N . GLY A 1 282 ? 10.462 30.083 -31.202 1.00 38.72 282 GLY A N 1
ATOM 2110 C CA . GLY A 1 282 ? 9.224 29.320 -31.055 1.00 38.72 282 GLY A CA 1
ATOM 2111 C C . GLY A 1 282 ? 8.329 29.408 -32.295 1.00 38.72 282 GLY A C 1
ATOM 2112 O O . GLY A 1 282 ? 8.088 30.495 -32.812 1.00 38.72 282 GLY A O 1
ATOM 2113 N N . PHE A 1 283 ? 7.761 28.275 -32.708 1.00 33.81 283 PHE A N 1
ATOM 2114 C CA . PHE A 1 283 ? 6.660 28.212 -33.669 1.00 33.81 283 PHE A CA 1
ATOM 2115 C C . PHE A 1 283 ? 5.414 27.621 -32.998 1.00 33.81 283 PHE A C 1
ATOM 2117 O O . PHE A 1 283 ? 5.359 26.440 -32.659 1.00 33.81 283 PHE A O 1
ATOM 2124 N N . ARG A 1 284 ? 4.390 28.464 -32.805 1.00 44.62 284 ARG A N 1
ATOM 2125 C CA . ARG A 1 284 ? 3.010 28.035 -32.532 1.00 44.62 284 ARG A CA 1
ATOM 2126 C C . ARG A 1 284 ? 2.341 27.706 -33.866 1.00 44.62 284 ARG A C 1
ATOM 2128 O O . ARG A 1 284 ? 2.104 28.611 -34.660 1.00 44.62 284 ARG A O 1
ATOM 2135 N N . GLY A 1 285 ? 1.975 26.445 -34.076 1.00 34.94 285 GLY A N 1
ATOM 2136 C CA . GLY A 1 285 ? 1.127 26.007 -35.186 1.00 34.94 285 GLY A CA 1
ATOM 2137 C C . GLY A 1 285 ? -0.263 25.605 -34.696 1.00 34.94 285 GLY A C 1
ATOM 2138 O O . GLY A 1 285 ? -0.419 24.596 -34.018 1.00 34.94 285 GLY A O 1
ATOM 2139 N N . ARG A 1 286 ? -1.277 26.408 -35.038 1.00 41.00 286 ARG A N 1
ATOM 2140 C CA . ARG A 1 286 ? -2.708 26.068 -34.950 1.00 41.00 286 ARG A CA 1
ATOM 2141 C C . ARG A 1 286 ? -3.029 24.940 -35.938 1.00 41.00 286 ARG A C 1
ATOM 2143 O O . ARG A 1 286 ? -2.770 25.103 -37.124 1.00 41.00 286 ARG A O 1
ATOM 2150 N N . GLY A 1 287 ? -3.707 23.889 -35.481 1.00 34.31 287 GLY A N 1
ATOM 2151 C CA . GLY A 1 287 ? -4.328 22.869 -36.331 1.00 34.31 287 GLY A CA 1
ATOM 2152 C C . GLY A 1 287 ? -5.738 22.538 -35.841 1.00 34.31 287 GLY A C 1
ATOM 2153 O O . GLY A 1 287 ? -5.910 21.974 -34.768 1.00 34.31 287 GLY A O 1
ATOM 2154 N N . ARG A 1 288 ? -6.740 22.957 -36.618 1.00 38.91 288 ARG A N 1
ATOM 2155 C CA . ARG A 1 288 ? -8.182 22.683 -36.475 1.00 38.91 288 ARG A CA 1
ATOM 2156 C C . ARG A 1 288 ? -8.471 21.173 -36.521 1.00 38.91 288 ARG A C 1
ATOM 2158 O O . ARG A 1 288 ? -8.084 20.530 -37.489 1.00 38.91 288 ARG A O 1
ATOM 2165 N N . GLY A 1 289 ? -9.245 20.656 -35.565 1.00 39.94 289 GLY A N 1
ATOM 2166 C CA . GLY A 1 289 ? -9.958 19.374 -35.683 1.00 39.94 289 GLY A CA 1
ATOM 2167 C C . GLY A 1 289 ? -11.453 19.590 -36.004 1.00 39.94 289 GLY A C 1
ATOM 2168 O O . GLY A 1 289 ? -12.006 20.601 -35.559 1.00 39.94 289 GLY A O 1
ATOM 2169 N N . PRO A 1 290 ? -12.108 18.708 -36.787 1.00 51.16 290 PRO A N 1
ATOM 2170 C CA . PRO A 1 290 ? -13.516 18.836 -37.184 1.00 51.16 290 PRO A CA 1
ATOM 2171 C C . PRO A 1 290 ? -14.506 18.332 -36.104 1.00 51.16 290 PRO A C 1
ATOM 2173 O O . PRO A 1 290 ? -14.082 17.696 -35.137 1.00 51.16 290 PRO A O 1
ATOM 2176 N N . PRO A 1 291 ? -15.820 18.631 -36.228 1.00 50.22 291 PRO A N 1
ATOM 2177 C CA . PRO A 1 291 ? -16.762 18.557 -35.114 1.00 50.22 291 PRO A CA 1
ATOM 2178 C C . PRO A 1 291 ? -17.635 17.287 -35.084 1.00 50.22 291 PRO A C 1
ATOM 2180 O O . PRO A 1 291 ? -18.189 16.884 -36.101 1.00 50.22 291 PRO A O 1
ATOM 2183 N N . GLY A 1 292 ? -17.874 16.786 -33.865 1.00 34.03 292 GLY A N 1
ATOM 2184 C CA . GLY A 1 292 ? -19.162 16.227 -33.423 1.00 34.03 292 GLY A CA 1
ATOM 2185 C C . GLY A 1 292 ? -19.405 14.719 -33.585 1.00 34.03 292 GLY A C 1
ATOM 2186 O O . GLY A 1 292 ? -19.554 14.231 -34.693 1.00 34.03 292 GLY A O 1
ATOM 2187 N N . MET A 1 293 ? -19.588 14.004 -32.465 1.00 37.28 293 MET A N 1
ATOM 2188 C CA . MET A 1 293 ? -20.893 13.484 -31.993 1.00 37.28 293 MET A CA 1
ATOM 2189 C C . MET A 1 293 ? -20.728 12.431 -30.875 1.00 37.28 293 MET A C 1
ATOM 2191 O O . MET A 1 293 ? -19.906 11.530 -30.980 1.00 37.28 293 MET A O 1
ATOM 2195 N N . GLY A 1 294 ? -21.588 12.522 -29.849 1.00 33.59 294 GLY A N 1
ATOM 2196 C CA . GLY A 1 294 ? -21.866 11.473 -28.850 1.00 33.59 294 GLY A CA 1
ATOM 2197 C C . GLY A 1 294 ? -20.966 11.539 -27.607 1.00 33.59 294 GLY A C 1
ATOM 2198 O O . GLY A 1 294 ? -19.804 11.184 -27.665 1.00 33.59 294 GLY A O 1
ATOM 2199 N N . GLY A 1 295 ? -21.376 11.999 -26.425 1.00 37.00 295 GLY A N 1
ATOM 2200 C CA . GLY A 1 295 ? -22.700 11.937 -25.818 1.00 37.00 295 GLY A CA 1
ATOM 2201 C C . GLY A 1 295 ? -22.784 10.755 -24.851 1.00 37.00 295 GLY A C 1
ATOM 2202 O O . GLY A 1 295 ? -23.442 9.781 -25.169 1.00 37.00 295 GLY A O 1
ATOM 2203 N N . PHE A 1 296 ? -22.158 10.852 -23.671 1.00 34.28 296 PHE A N 1
ATOM 2204 C CA . PHE A 1 296 ? -22.527 10.049 -22.498 1.00 34.28 296 PHE A CA 1
ATOM 2205 C C . PHE A 1 296 ? -22.352 10.875 -21.219 1.00 34.28 296 PHE A C 1
ATOM 2207 O O . PHE A 1 296 ? -21.259 11.026 -20.680 1.00 34.28 296 PHE A O 1
ATOM 2214 N N . LYS A 1 297 ? -23.475 11.424 -20.742 1.00 41.75 297 LYS A N 1
ATOM 2215 C CA . LYS A 1 297 ? -23.648 11.888 -19.362 1.00 41.75 297 LYS A CA 1
ATOM 2216 C C . LYS A 1 297 ? -23.647 10.668 -18.440 1.00 41.75 297 LYS A C 1
ATOM 2218 O O . LYS A 1 297 ? -24.354 9.700 -18.718 1.00 41.75 297 LYS A O 1
ATOM 2223 N N . ARG A 1 298 ? -22.946 10.751 -17.309 1.00 43.59 298 ARG A N 1
ATOM 2224 C CA . ARG A 1 298 ? -23.300 9.988 -16.105 1.00 43.59 298 ARG A CA 1
ATOM 2225 C C . ARG A 1 298 ? -23.742 10.947 -14.997 1.00 43.59 298 ARG A C 1
ATOM 2227 O O . ARG A 1 298 ? -23.268 12.083 -14.987 1.00 43.59 298 ARG A O 1
ATOM 2234 N N . PRO A 1 299 ? -24.687 10.529 -14.141 1.00 49.72 299 PRO A N 1
ATOM 2235 C CA . PRO A 1 299 ? -25.533 11.443 -13.386 1.00 49.72 299 PRO A CA 1
ATOM 2236 C C . PRO A 1 299 ? -25.257 11.388 -11.872 1.00 49.72 299 PRO A C 1
ATOM 2238 O O . PRO A 1 299 ? -24.799 10.367 -11.374 1.00 49.72 299 PRO A O 1
ATOM 2241 N N . PHE A 1 300 ? -25.649 12.460 -11.176 1.00 35.19 300 PHE A N 1
ATOM 2242 C CA . PHE A 1 300 ? -25.860 12.591 -9.722 1.00 35.19 300 PHE A CA 1
ATOM 2243 C C . PHE A 1 300 ? -24.635 12.371 -8.794 1.00 35.19 300 PHE A C 1
ATOM 2245 O O . PHE A 1 300 ? -23.897 11.407 -8.912 1.00 35.19 300 PHE A O 1
ATOM 2252 N N . GLY A 1 301 ? -24.378 13.217 -7.798 1.00 35.94 301 GLY A N 1
ATOM 2253 C CA . GLY A 1 301 ? -25.207 14.292 -7.277 1.00 35.94 301 GLY A CA 1
ATOM 2254 C C . GLY A 1 301 ? -24.460 15.202 -6.311 1.00 35.94 301 GLY A C 1
ATOM 2255 O O . GLY A 1 301 ? -23.376 14.888 -5.818 1.00 35.94 301 GLY A O 1
ATOM 2256 N N . ASP A 1 302 ? -25.100 16.341 -6.094 1.00 42.38 302 ASP A N 1
ATOM 2257 C CA . ASP A 1 302 ? -24.786 17.342 -5.094 1.00 42.38 302 ASP A CA 1
ATOM 2258 C C . ASP A 1 302 ? -24.771 16.743 -3.683 1.00 42.38 302 ASP A C 1
ATOM 2260 O O . ASP A 1 302 ? -25.641 15.946 -3.311 1.00 42.38 302 ASP A O 1
ATOM 2264 N N . ARG A 1 303 ? -23.818 17.188 -2.861 1.00 41.19 303 ARG A N 1
ATOM 2265 C CA . ARG A 1 303 ? -24.031 17.254 -1.417 1.00 41.19 303 ARG A CA 1
ATOM 2266 C C . ARG A 1 303 ? -23.287 18.439 -0.820 1.00 41.19 303 ARG A C 1
ATOM 2268 O O . ARG A 1 303 ? -22.063 18.523 -0.869 1.00 41.19 303 ARG A O 1
ATOM 2275 N N . ASP A 1 304 ? -24.093 19.332 -0.272 1.00 42.44 304 ASP A N 1
ATOM 2276 C CA . ASP A 1 304 ? -23.738 20.490 0.527 1.00 42.44 304 ASP A CA 1
ATOM 2277 C C . ASP A 1 304 ? -22.887 20.156 1.763 1.00 42.44 304 ASP A C 1
ATOM 2279 O O . ASP A 1 304 ? -23.102 19.138 2.419 1.00 42.44 304 ASP A O 1
ATOM 2283 N N . GLY A 1 305 ? -22.048 21.125 2.145 1.00 35.88 305 GLY A N 1
ATOM 2284 C CA . GLY A 1 305 ? -22.090 21.712 3.489 1.00 35.88 305 GLY A CA 1
ATOM 2285 C C . GLY A 1 305 ? -21.332 21.027 4.636 1.00 35.88 305 GLY A C 1
ATOM 2286 O O . GLY A 1 305 ? -21.344 19.814 4.791 1.00 35.88 305 GLY A O 1
ATOM 2287 N N . MET A 1 306 ? -20.814 21.889 5.528 1.00 43.28 306 MET A N 1
ATOM 2288 C CA . MET A 1 306 ? -20.120 21.642 6.813 1.00 43.28 306 MET A CA 1
ATOM 2289 C C . MET A 1 306 ? -18.604 21.392 6.664 1.00 43.28 306 MET A C 1
ATOM 2291 O O . MET A 1 306 ? -18.191 20.461 5.995 1.00 43.28 306 MET A O 1
ATOM 2295 N N . GLY A 1 307 ? -17.664 22.148 7.241 1.00 36.69 307 GLY A N 1
ATOM 2296 C CA . GLY A 1 307 ? -17.712 23.145 8.310 1.00 36.69 307 GLY A CA 1
ATOM 2297 C C . GLY A 1 307 ? -16.652 22.822 9.378 1.00 36.69 307 GLY A C 1
ATOM 2298 O O . GLY A 1 307 ? -16.918 21.985 10.226 1.00 36.69 307 GLY A O 1
ATOM 2299 N N . GLY A 1 308 ? -15.496 23.513 9.360 1.00 39.84 308 GLY A N 1
ATOM 2300 C CA . GLY A 1 308 ? -14.508 23.614 10.467 1.00 39.84 308 GLY A CA 1
ATOM 2301 C C . GLY A 1 308 ? -13.707 22.343 10.835 1.00 39.84 308 GLY A C 1
ATOM 2302 O O . GLY A 1 308 ? -14.142 21.253 10.489 1.00 39.84 308 GLY A O 1
ATOM 2303 N N . PRO A 1 309 ? -12.542 22.442 11.528 1.00 51.62 309 PRO A N 1
ATOM 2304 C CA . PRO A 1 309 ? -12.290 23.393 12.615 1.00 51.62 309 PRO A CA 1
ATOM 2305 C C . PRO A 1 309 ? -10.969 24.195 12.543 1.00 51.62 309 PRO A C 1
ATOM 2307 O O . PRO A 1 309 ? -9.926 23.742 12.078 1.00 51.62 309 PRO A O 1
ATOM 2310 N N . MET A 1 310 ? -11.038 25.400 13.111 1.00 45.31 310 MET A N 1
ATOM 2311 C CA . MET A 1 310 ? -9.920 26.221 13.585 1.00 45.31 310 MET A CA 1
ATOM 2312 C C . MET A 1 310 ? -9.524 25.802 15.009 1.00 45.31 310 MET A C 1
ATOM 2314 O O . MET A 1 310 ? -10.401 25.515 15.819 1.00 45.31 310 MET A O 1
ATOM 2318 N N . GLY A 1 311 ? -8.236 25.926 15.352 1.00 38.91 311 GLY A N 1
ATOM 2319 C CA . GLY A 1 311 ? -7.835 26.270 16.724 1.00 38.91 311 GLY A CA 1
ATOM 2320 C C . GLY A 1 311 ? -6.822 25.351 17.407 1.00 38.91 311 GLY A C 1
ATOM 2321 O O . GLY A 1 311 ? -7.161 24.669 18.364 1.00 38.91 311 GLY A O 1
ATOM 2322 N N . GLY A 1 312 ? -5.551 25.413 16.999 1.00 37.72 312 GLY A N 1
ATOM 2323 C CA . GLY A 1 312 ? -4.428 24.950 17.819 1.00 37.72 312 GLY A CA 1
ATOM 2324 C C . GLY A 1 312 ? -3.736 26.132 18.501 1.00 37.72 312 GLY A C 1
ATOM 2325 O O . GLY A 1 312 ? -2.920 26.806 17.876 1.00 37.72 312 GLY A O 1
ATOM 2326 N N . ARG A 1 313 ? -4.048 26.398 19.776 1.00 43.12 313 ARG A N 1
ATOM 2327 C CA . ARG A 1 313 ? -3.253 27.275 20.655 1.00 43.12 313 ARG A CA 1
ATOM 2328 C C . ARG A 1 313 ? -2.881 26.535 21.939 1.00 43.12 313 ARG A C 1
ATOM 2330 O O . ARG A 1 313 ? -3.760 26.162 22.698 1.00 43.12 313 ARG A O 1
ATOM 2337 N N . GLY A 1 314 ? -1.569 26.428 22.160 1.00 36.06 314 GLY A N 1
ATOM 2338 C CA . GLY A 1 314 ? -0.876 26.813 23.395 1.00 36.06 314 GLY A CA 1
ATOM 2339 C C . GLY A 1 314 ? -1.164 26.050 24.692 1.00 36.06 314 GLY A C 1
ATOM 2340 O O . GLY A 1 314 ? -2.227 26.189 25.279 1.00 36.06 314 GLY A O 1
ATOM 2341 N N . GLY A 1 315 ? -0.130 25.393 25.228 1.00 38.06 315 GLY A N 1
ATOM 2342 C CA . GLY A 1 315 ? -0.108 24.909 26.611 1.00 38.06 315 GLY A CA 1
ATOM 2343 C C . GLY A 1 315 ? 1.208 24.228 26.986 1.00 38.06 315 GLY A C 1
ATOM 2344 O O . GLY A 1 315 ? 1.329 23.014 26.903 1.00 38.06 315 GLY A O 1
ATOM 2345 N N . PHE A 1 316 ? 2.204 25.032 27.355 1.00 39.03 316 PHE A N 1
ATOM 2346 C CA . PHE A 1 316 ? 3.488 24.642 27.950 1.00 39.03 316 PHE A CA 1
ATOM 2347 C C . PHE A 1 316 ? 3.342 24.125 29.407 1.00 39.03 316 PHE A C 1
ATOM 2349 O O . PHE A 1 316 ? 2.349 24.418 30.067 1.00 39.03 316 PHE A O 1
ATOM 2356 N N . VAL A 1 317 ? 4.453 23.565 29.932 1.00 41.78 317 VAL A N 1
ATOM 2357 C CA . VAL A 1 317 ? 4.832 23.386 31.366 1.00 41.78 317 VAL A CA 1
ATOM 2358 C C . VAL A 1 317 ? 4.245 22.113 32.041 1.00 41.78 317 VAL A C 1
ATOM 2360 O O . VAL A 1 317 ? 3.059 21.868 31.928 1.00 41.78 317 VAL A O 1
ATOM 2363 N N . LYS A 1 318 ? 4.953 21.227 32.775 1.00 44.81 318 LYS A N 1
ATOM 2364 C CA . LYS A 1 318 ? 6.206 21.296 33.558 1.00 44.81 318 LYS A CA 1
ATOM 2365 C C . LYS A 1 318 ? 6.881 19.916 33.672 1.00 44.81 318 LYS A C 1
ATOM 2367 O O . LYS A 1 318 ? 6.224 18.890 33.782 1.00 44.81 318 LYS A O 1
ATOM 2372 N N . ARG A 1 319 ? 8.209 19.961 33.756 1.00 46.88 319 ARG A N 1
ATOM 2373 C CA . ARG A 1 319 ? 9.133 18.932 34.255 1.00 46.88 319 ARG A CA 1
ATOM 2374 C C . ARG A 1 319 ? 9.128 18.953 35.797 1.00 46.88 319 ARG A C 1
ATOM 2376 O O . ARG A 1 319 ? 9.076 20.057 36.326 1.00 46.88 319 ARG A O 1
ATOM 2383 N N . ILE A 1 320 ? 9.187 17.785 36.448 1.00 50.16 320 ILE A N 1
ATOM 2384 C CA . ILE A 1 320 ? 9.597 17.389 37.831 1.00 50.16 320 ILE A CA 1
ATOM 2385 C C . ILE A 1 320 ? 9.056 15.938 37.935 1.00 50.16 320 ILE A C 1
ATOM 2387 O O . ILE A 1 320 ? 7.887 15.746 37.629 1.00 50.16 320 ILE A O 1
ATOM 2391 N N . ARG A 1 321 ? 9.767 14.862 38.270 1.00 56.88 321 ARG A N 1
ATOM 2392 C CA . ARG A 1 321 ? 11.020 14.606 38.982 1.00 56.88 321 ARG A CA 1
ATOM 2393 C C . ARG A 1 321 ? 11.631 13.328 38.403 1.00 56.88 321 ARG A C 1
ATOM 2395 O O . ARG A 1 321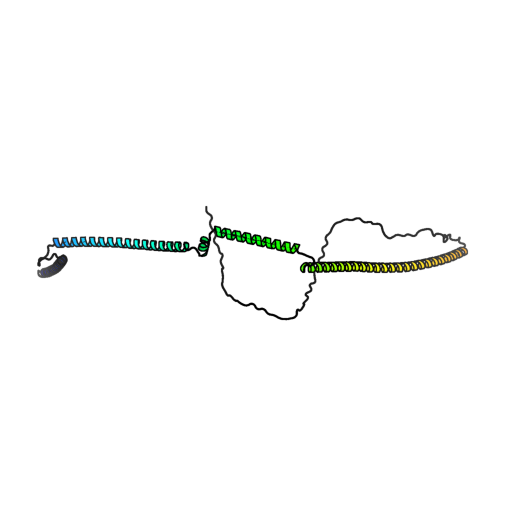 ? 10.828 12.476 37.965 1.00 56.88 321 ARG A O 1
#

Sequence (321 aa):
MGSGQQQQQQQLTQQTQQSADRWRNAYRDVAGVLGLAVGGRDPDTHTVLESVRRLKASDTSAQEELRNLRRRDAALQMQLADRNLEALELRRELAAAASAAEPSVVQLKQLMLDPAVAREFARLRAELEAAQAELATAREELTAVTFTQESKVGRQLMAKCRSLQEENEEMGRELAEGKAQAAEAAAAVARAHADDLRSAYRELEDHCQVMEDEAEELQREVFALRARVTELERDAGLPPSLLPGPGGMGGMGGGMGPGGMGGGMGPGGFGGRGRFDMGGGGFRGRGRGPPGMGGFKRPFGDRDGMGGPMGGRGGFVKRIR

pLDDT: mean 75.97, std 22.42, range [32.78, 98.44]

Radius of gyration: 78.2 Å; chains: 1; bounding box: 155×88×200 Å

Secondary structure (DSSP, 8-state):
--HHHHHHHHHHHHHHHHHHHHHHHHHHHHHHHTT---TTPPPPHHHHHHHHHHHHHHHHHHHHHHHHHHHHHHHHHHHHHHHHHHHHHHHHHHHHHHHHSS--HHHHHHHHS-HHHHHHHHHHHHHHHHHHHHHHHHHHHHHHHT--TTSHHHHHHHHHHHHHHHHHHHHHHHHHHHHHHHHHHHHHHHHHHHHHHHHHHHHHHHHHHHHHHHHHHHHHHHHHHHHHHHHHHHHTTPPP-----S-----------------------------------------PPPP------------------------------

Organism: Chlamydomo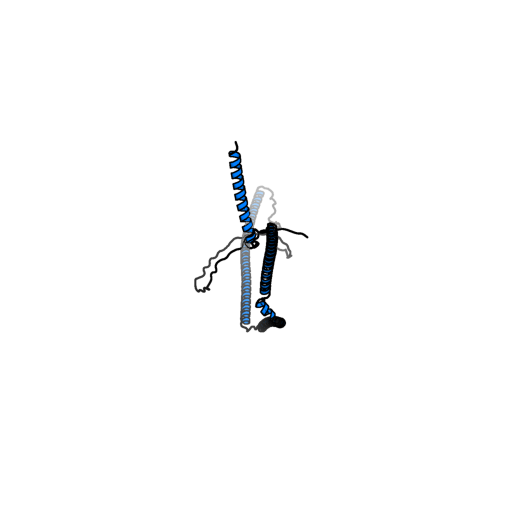nas incerta (NCBI:txid51695)